Protein AF-A0A8H6E6W7-F1 (afdb_monomer)

Mean predicted aligned error: 6.28 Å

pLDDT: mean 87.34, std 10.31, range [48.78, 98.0]

InterPro domains:
  IPR029044 Nucleotide-diphospho-sugar transferases [G3DSA:3.90.550.10] (1-178)
  IPR029044 Nucleotide-diphospho-sugar transferases [SSF53448] (1-175)

Secondary structure (DSSP, 8-state):
--TTEEE-S--GGGGGSGGGS-EEPPPPPTTSS-HHHHHS---SEE-EEEEE-HHHHHHS--BTTB-TT-TT--EEEEEEEE---HHHHHHHHHHHHSTTSS-TTSHHHHHHHHHT-TTSSS--EEPPTTSSB--SS--TTGGGG-SEEE--TTSPPS-HHHHHHHHHHHHHHHHHHHHHHHHT-

Organism: Petromyces alliaceus (NCBI:txid209559)

Solvent-accessible surface area (backbone atoms only — not comparable to full-atom values): 10896 Å² total; per-residue (Å²): 101,42,93,42,52,46,80,71,45,88,64,73,64,54,83,72,37,76,55,59,54,76,40,70,44,52,76,81,54,92,95,64,76,68,66,73,70,67,72,52,72,69,48,68,63,45,34,46,21,25,34,72,33,63,65,54,26,67,76,44,60,52,49,93,100,44,61,80,35,26,75,100,58,33,54,33,65,53,45,58,51,70,55,92,47,69,50,51,51,54,43,53,52,52,52,71,75,37,82,88,68,59,66,66,90,47,53,69,32,32,48,50,42,61,64,23,26,81,90,48,48,50,44,55,34,70,45,68,91,34,59,65,40,71,67,89,78,56,49,70,72,52,53,76,64,28,29,22,32,54,45,65,79,92,50,93,56,88,42,64,64,47,41,51,51,53,54,50,54,51,50,53,51,52,50,50,53,53,52,54,60,63,72,74,112

Radius of gyration: 19.48 Å; Cα contacts (8 Å, |Δi|>4): 240; chains: 1; bounding box: 47×40×51 Å

Nearest PDB structures (foldseek):
  6ts2-assembly1_A  TM=5.572E-01  e=5.983E-02  Thermochaetoides thermophila DSM 1495
  6ts2-assembly3_C  TM=5.398E-01  e=1.136E-01  Thermochaetoides thermophila DSM 1495
  6ts2-assembly4_D  TM=5.521E-01  e=1.780E-01  Thermochaetoides thermophila DSM 1495
  5mzo-assembly1_A  TM=5.493E-01  e=1.136E-01  Thermochaetoides thermophila DSM 1495
  6trt-assembly1_A  TM=5.160E-01  e=2.974E-01  Thermochaetoides thermophila DSM 1495

Sequence (185 aa):
MDADTIVLQPLDDIFTDNTTALQQSIPPREGLGNSVDNDFPLPEAYLLSGIHDRWVEQALPPVPENDFYAADNYINAGFFVLSPSETLFNYYVHLLDTADRFDATYPEQNLLNCAHRVDGRIPWRELGPGWNQKPLFATMDDLKNFKSLHQKWWLPISDKGVESYFRNVIQEMETFFHDRDNLAI

Structure (mmCIF, N/CA/C/O backbone):
data_AF-A0A8H6E6W7-F1
#
_entry.id   AF-A0A8H6E6W7-F1
#
loop_
_atom_site.group_PDB
_atom_site.id
_atom_site.type_symbol
_atom_site.label_atom_id
_atom_site.label_alt_id
_atom_site.label_comp_id
_atom_site.label_asym_id
_atom_site.label_entity_id
_atom_site.label_seq_id
_atom_site.pdbx_PDB_ins_code
_atom_site.Cartn_x
_atom_site.Cartn_y
_atom_site.Cartn_z
_atom_site.occupancy
_atom_site.B_iso_or_equiv
_atom_site.auth_seq_id
_atom_site.auth_comp_id
_atom_site.auth_asym_id
_atom_site.auth_atom_id
_atom_site.pdbx_PDB_model_num
ATOM 1 N N . MET A 1 1 ? -3.247 -4.817 4.220 1.00 93.94 1 MET A N 1
ATOM 2 C CA . MET A 1 1 ? -3.647 -4.108 5.451 1.00 93.94 1 MET A CA 1
ATOM 3 C C . MET A 1 1 ? -2.963 -4.803 6.600 1.00 93.94 1 MET A C 1
ATOM 5 O O . MET A 1 1 ? -3.221 -5.989 6.790 1.00 93.94 1 MET A O 1
ATOM 9 N N . ASP A 1 2 ? -2.112 -4.091 7.323 1.00 94.44 2 ASP A N 1
ATOM 10 C CA . ASP A 1 2 ? -1.407 -4.642 8.476 1.00 94.44 2 ASP A CA 1
ATOM 11 C C . ASP A 1 2 ? -2.348 -4.856 9.662 1.00 94.44 2 ASP A C 1
ATOM 13 O O . ASP A 1 2 ? -3.376 -4.188 9.807 1.00 94.44 2 ASP A O 1
ATOM 17 N N . ALA A 1 3 ? -1.980 -5.797 10.533 1.00 91.62 3 ALA A N 1
ATOM 18 C CA . ALA A 1 3 ? -2.769 -6.179 11.704 1.00 91.62 3 ALA A CA 1
ATOM 19 C C . ALA A 1 3 ? -2.878 -5.069 12.771 1.00 91.62 3 ALA A C 1
ATOM 21 O O . ALA A 1 3 ? -3.724 -5.146 13.660 1.00 91.62 3 ALA A O 1
ATOM 22 N N . ASP A 1 4 ? -2.041 -4.035 12.694 1.00 89.81 4 ASP A N 1
ATOM 23 C CA . ASP A 1 4 ? -2.135 -2.808 13.489 1.00 89.81 4 ASP A CA 1
ATOM 24 C C . ASP A 1 4 ? -2.899 -1.685 12.764 1.00 89.81 4 ASP A C 1
ATOM 26 O O . ASP A 1 4 ? -2.777 -0.507 13.108 1.00 89.81 4 ASP A O 1
ATOM 30 N N . THR A 1 5 ? -3.739 -2.042 11.788 1.00 91.19 5 THR A N 1
ATOM 31 C CA . THR A 1 5 ? -4.714 -1.121 11.205 1.00 91.19 5 THR A CA 1
ATOM 32 C C . THR A 1 5 ? -6.015 -1.106 12.006 1.00 91.19 5 THR A C 1
ATOM 34 O O . THR A 1 5 ? -6.635 -2.142 12.237 1.00 91.19 5 THR A O 1
ATOM 37 N N . ILE A 1 6 ? -6.480 0.087 12.370 1.00 89.00 6 ILE A N 1
ATOM 38 C CA . ILE A 1 6 ? -7.785 0.319 12.998 1.00 89.00 6 ILE A CA 1
ATOM 39 C C . ILE A 1 6 ? -8.745 0.849 11.935 1.00 89.00 6 ILE A C 1
ATOM 41 O O . ILE A 1 6 ? -8.471 1.872 11.307 1.00 89.00 6 ILE A O 1
ATOM 45 N N . VAL A 1 7 ? -9.881 0.180 11.741 1.00 91.94 7 VAL A N 1
ATOM 46 C CA . VAL A 1 7 ? -10.932 0.622 10.812 1.00 91.94 7 VAL A CA 1
ATOM 47 C C . VAL A 1 7 ? -11.891 1.561 11.540 1.00 91.94 7 VAL A C 1
ATOM 49 O O . VAL A 1 7 ? -12.445 1.201 12.574 1.00 91.94 7 VAL A O 1
ATOM 52 N N . LEU A 1 8 ? -12.082 2.766 10.999 1.00 91.00 8 LEU A N 1
ATOM 53 C CA . LEU A 1 8 ? -12.962 3.800 11.558 1.00 91.00 8 LEU A CA 1
ATOM 54 C C . LEU A 1 8 ? -14.281 3.915 10.786 1.00 91.00 8 LEU A C 1
ATOM 56 O O . LEU A 1 8 ? -15.306 4.286 11.353 1.00 91.00 8 LEU A O 1
ATOM 60 N N . GLN A 1 9 ? -14.249 3.629 9.483 1.00 92.81 9 GLN A N 1
ATOM 61 C CA . GLN A 1 9 ? -15.387 3.737 8.570 1.00 92.81 9 GLN A CA 1
ATOM 62 C C . GLN A 1 9 ? -15.338 2.609 7.527 1.00 92.81 9 GLN A C 1
ATOM 64 O O . GLN A 1 9 ? -14.267 2.039 7.305 1.00 92.81 9 GLN A O 1
ATOM 69 N N . PRO A 1 10 ? -16.455 2.299 6.841 1.00 95.25 10 PRO A N 1
ATOM 70 C CA . PRO A 1 10 ? -16.463 1.322 5.755 1.00 95.25 10 PRO A CA 1
ATOM 71 C C . PRO A 1 10 ? -15.416 1.622 4.672 1.00 95.25 10 PRO A C 1
ATOM 73 O O . PRO A 1 10 ? -15.255 2.767 4.225 1.00 95.25 10 PRO A O 1
ATOM 76 N N . LEU A 1 11 ? -14.721 0.568 4.241 1.00 96.56 11 LEU A N 1
ATOM 77 C CA . LEU A 1 11 ? -13.641 0.632 3.253 1.00 96.56 11 LEU A CA 1
ATOM 78 C C . LEU A 1 11 ? -14.075 0.207 1.847 1.00 96.56 11 LEU A C 1
ATOM 80 O O . LEU A 1 11 ? -13.290 0.371 0.923 1.00 96.56 11 LEU A O 1
ATOM 84 N N . ASP A 1 12 ? -15.299 -0.294 1.666 1.00 96.81 12 ASP A N 1
ATOM 85 C CA . ASP A 1 12 ? -15.750 -0.924 0.413 1.00 96.81 12 ASP A CA 1
ATOM 86 C C . ASP A 1 12 ? -15.618 -0.015 -0.818 1.00 96.81 12 ASP A C 1
ATOM 88 O O . ASP A 1 12 ? -15.291 -0.484 -1.909 1.00 96.81 12 ASP A O 1
ATOM 92 N N . ASP A 1 13 ? -15.787 1.299 -0.635 1.00 96.19 13 ASP A N 1
ATOM 93 C CA . ASP A 1 13 ? -15.656 2.284 -1.713 1.00 96.19 13 ASP A CA 1
ATOM 94 C C . ASP A 1 13 ? -14.260 2.268 -2.367 1.00 96.19 13 ASP A C 1
ATOM 96 O O . ASP A 1 13 ? -14.113 2.734 -3.499 1.00 96.19 13 ASP A O 1
ATOM 100 N N . ILE A 1 14 ? -13.238 1.708 -1.698 1.00 96.94 14 ILE A N 1
ATOM 101 C CA . ILE A 1 14 ? -11.858 1.656 -2.199 1.00 96.94 14 ILE A CA 1
ATOM 102 C C . ILE A 1 14 ? -11.763 0.893 -3.518 1.00 96.94 14 ILE A C 1
ATOM 104 O O . ILE A 1 14 ? -10.949 1.232 -4.371 1.00 96.94 14 ILE A O 1
ATOM 108 N N . PHE A 1 15 ? -12.629 -0.100 -3.724 1.00 95.88 15 PHE A N 1
ATOM 109 C CA . PHE A 1 15 ? -12.661 -0.907 -4.945 1.00 95.88 15 PHE A CA 1
ATOM 110 C C . PHE A 1 15 ? -13.325 -0.186 -6.126 1.00 95.88 15 PHE A C 1
ATOM 112 O O . PHE A 1 15 ? -13.294 -0.684 -7.249 1.00 95.88 15 PHE A O 1
ATOM 119 N N . THR A 1 16 ? -13.926 0.979 -5.877 1.00 95.50 16 THR A N 1
ATOM 120 C CA . THR A 1 16 ? -14.512 1.860 -6.898 1.00 95.50 16 THR A CA 1
ATOM 121 C C . THR A 1 16 ? -13.782 3.197 -7.027 1.00 95.50 16 THR A C 1
ATOM 123 O O . THR A 1 16 ? -14.143 4.012 -7.875 1.00 95.50 16 THR A O 1
ATOM 126 N N . ASP A 1 17 ? -12.758 3.434 -6.204 1.00 95.38 17 ASP A N 1
ATOM 127 C CA . ASP A 1 17 ? -11.907 4.616 -6.290 1.00 95.38 17 ASP A CA 1
ATOM 128 C C . ASP A 1 17 ? -11.115 4.593 -7.610 1.00 95.38 17 ASP A C 1
ATOM 130 O O . ASP A 1 17 ? -10.526 3.586 -7.997 1.00 95.38 17 ASP A O 1
ATOM 134 N N . ASN A 1 18 ? -11.060 5.718 -8.324 1.00 94.44 18 ASN A N 1
ATOM 135 C CA . ASN A 1 18 ? -10.317 5.797 -9.587 1.00 94.44 18 ASN A CA 1
ATOM 136 C C . ASN A 1 18 ? -8.820 5.479 -9.409 1.00 94.44 18 ASN A C 1
ATOM 138 O O . ASN A 1 18 ? -8.167 4.986 -10.333 1.00 94.44 18 ASN A O 1
ATOM 142 N N . THR A 1 19 ? -8.266 5.732 -8.222 1.00 95.00 19 THR A N 1
ATOM 143 C CA . THR A 1 19 ? -6.883 5.395 -7.879 1.00 95.00 19 THR A CA 1
ATOM 144 C C . THR A 1 19 ? -6.650 3.887 -7.778 1.00 95.00 19 THR A C 1
ATOM 146 O O . THR A 1 19 ? -5.499 3.472 -7.849 1.00 95.00 19 THR A O 1
ATOM 149 N N . THR A 1 20 ? -7.686 3.043 -7.740 1.00 96.81 20 THR A N 1
ATOM 150 C CA . THR A 1 20 ? -7.565 1.572 -7.734 1.00 96.81 20 THR A CA 1
ATOM 151 C C . THR A 1 20 ? -7.920 0.907 -9.066 1.00 96.81 20 THR A C 1
ATOM 153 O O . THR A 1 20 ? -7.994 -0.317 -9.161 1.00 96.81 20 THR A O 1
ATOM 156 N N . ALA A 1 21 ? -8.077 1.682 -10.142 1.00 96.50 21 ALA A N 1
ATOM 157 C CA . ALA A 1 21 ? -8.236 1.122 -11.480 1.00 96.50 21 ALA A CA 1
ATOM 158 C C . ALA A 1 21 ? -6.951 0.422 -11.967 1.00 96.50 21 ALA A C 1
ATOM 160 O O . ALA A 1 21 ? -5.851 0.961 -11.801 1.00 96.50 21 ALA A O 1
ATOM 161 N N . LEU A 1 22 ? -7.112 -0.727 -12.641 1.00 97.19 22 LEU A N 1
ATOM 162 C CA . LEU A 1 22 ? -6.023 -1.467 -13.291 1.00 97.19 22 LEU A CA 1
ATOM 163 C C . LEU A 1 22 ? -5.181 -0.562 -14.207 1.00 97.19 22 LEU A C 1
ATOM 165 O O . LEU A 1 22 ? -5.694 0.306 -14.917 1.00 97.19 22 LEU A O 1
ATOM 169 N N . GLN A 1 23 ? -3.879 -0.810 -14.208 1.00 95.94 23 GLN A N 1
ATOM 170 C CA . GLN A 1 23 ? -2.854 -0.120 -14.982 1.00 95.94 23 GLN A CA 1
ATOM 171 C C . GLN A 1 23 ? -2.257 -1.080 -16.005 1.00 95.94 23 GLN A C 1
ATOM 173 O O . GLN A 1 23 ? -2.208 -2.283 -15.766 1.00 95.94 23 GLN A O 1
ATOM 178 N N . GLN A 1 24 ? -1.798 -0.551 -17.136 1.00 96.88 24 GLN A N 1
ATOM 179 C CA . GLN A 1 24 ? -1.051 -1.328 -18.125 1.00 96.88 24 GLN A CA 1
ATOM 180 C C . GLN A 1 24 ? 0.441 -1.216 -17.831 1.00 96.88 24 GLN A C 1
ATOM 182 O O . GLN A 1 24 ? 0.939 -0.117 -17.576 1.00 96.88 24 GLN A O 1
ATOM 187 N N . SER A 1 25 ? 1.152 -2.336 -17.890 1.00 94.19 25 SER A N 1
ATOM 188 C CA . SER A 1 25 ? 2.605 -2.348 -17.745 1.00 94.19 25 SER A CA 1
ATOM 189 C C . SER A 1 25 ? 3.273 -1.622 -18.907 1.00 94.19 25 SER A C 1
ATOM 191 O O . SER A 1 25 ? 2.890 -1.764 -20.070 1.00 94.19 25 SER A O 1
ATOM 193 N N . ILE A 1 26 ? 4.318 -0.861 -18.604 1.00 91.62 26 ILE A N 1
ATOM 194 C CA . ILE A 1 26 ? 5.088 -0.125 -19.602 1.00 91.62 26 ILE A CA 1
ATOM 195 C C . ILE A 1 26 ? 5.999 -1.122 -20.347 1.00 91.62 26 ILE A C 1
ATOM 197 O O . ILE A 1 26 ? 6.707 -1.916 -19.709 1.00 91.62 26 ILE A O 1
ATOM 201 N N . PRO A 1 27 ? 6.009 -1.115 -21.695 1.00 85.62 27 PRO A N 1
ATOM 202 C CA . PRO A 1 27 ? 6.921 -1.947 -22.472 1.00 85.62 27 PRO A CA 1
ATOM 203 C C . PRO A 1 27 ? 8.395 -1.650 -22.147 1.00 85.62 27 PRO A C 1
ATOM 205 O O . PRO A 1 27 ? 8.720 -0.506 -21.811 1.00 85.62 27 PRO A O 1
ATOM 208 N N . PRO A 1 28 ? 9.300 -2.638 -22.276 1.00 79.31 28 PRO A N 1
ATOM 209 C CA . PRO A 1 28 ? 10.732 -2.401 -22.120 1.00 79.31 28 PRO A CA 1
ATOM 210 C C . PRO A 1 28 ? 11.200 -1.297 -23.076 1.00 79.31 28 PRO A C 1
ATOM 212 O O . PRO A 1 28 ? 10.795 -1.264 -24.241 1.00 79.31 28 PRO A O 1
ATOM 215 N N . ARG A 1 29 ? 12.059 -0.393 -22.598 1.00 70.19 29 ARG A N 1
ATOM 216 C CA . ARG A 1 29 ? 12.718 0.612 -23.442 1.00 70.19 29 ARG A CA 1
ATOM 217 C C . ARG A 1 29 ? 14.154 0.177 -23.694 1.00 70.19 29 ARG A C 1
ATOM 219 O O . ARG A 1 29 ? 14.910 -0.028 -22.748 1.00 70.19 29 ARG A O 1
ATOM 226 N N . GLU A 1 30 ? 14.542 0.063 -24.961 1.00 63.69 30 GLU A N 1
ATOM 227 C CA . GLU A 1 30 ? 15.938 -0.201 -25.316 1.00 63.69 30 GLU A CA 1
ATOM 228 C C . GLU A 1 30 ? 16.841 0.923 -24.773 1.00 63.69 30 GLU A C 1
ATOM 230 O O . GLU A 1 30 ? 16.599 2.104 -25.023 1.00 63.69 30 GLU A O 1
ATOM 235 N N . GLY A 1 31 ? 17.873 0.561 -24.005 1.00 58.12 31 GLY A N 1
ATOM 236 C CA . GLY A 1 31 ? 18.898 1.496 -23.523 1.00 58.12 31 GLY A CA 1
ATOM 237 C C . GLY A 1 31 ? 18.593 2.260 -22.224 1.00 58.12 31 GLY A C 1
ATOM 238 O O . GLY A 1 31 ? 19.435 3.053 -21.811 1.00 58.12 31 GLY A O 1
ATOM 239 N N . LEU A 1 32 ? 17.453 2.024 -21.557 1.00 52.56 32 LEU A N 1
ATOM 240 C CA . LEU A 1 32 ? 17.168 2.548 -20.211 1.00 52.56 32 LEU A CA 1
ATOM 241 C C . L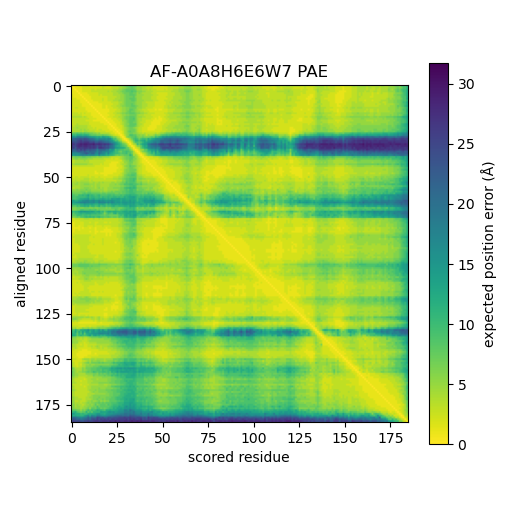EU A 1 32 ? 16.889 1.398 -19.226 1.00 52.56 32 LEU A C 1
ATOM 243 O O . LEU A 1 32 ? 15.860 0.733 -19.318 1.00 52.56 32 LEU A O 1
ATOM 247 N N . GLY A 1 33 ? 17.794 1.199 -18.263 1.00 52.34 33 GLY A N 1
ATOM 248 C CA . GLY A 1 33 ? 17.612 0.293 -17.121 1.00 52.34 33 GLY A CA 1
ATOM 249 C C . GLY A 1 33 ? 18.549 -0.919 -17.107 1.00 52.34 33 GLY A C 1
ATOM 250 O O . GLY A 1 33 ? 19.050 -1.358 -18.143 1.00 52.34 33 GLY A O 1
ATOM 251 N N . ASN A 1 34 ? 18.791 -1.455 -15.907 1.00 53.16 34 ASN A N 1
ATOM 252 C CA . ASN A 1 34 ? 19.544 -2.692 -15.701 1.00 53.16 34 ASN A CA 1
ATOM 253 C C . ASN A 1 34 ? 18.871 -3.827 -16.488 1.00 53.16 34 ASN A C 1
ATOM 255 O O . ASN A 1 34 ? 17.705 -4.137 -16.257 1.00 53.16 34 ASN A O 1
ATOM 259 N N . SER A 1 35 ? 19.604 -4.449 -17.416 1.00 54.22 35 SER A N 1
ATOM 260 C CA . SER A 1 35 ? 19.075 -5.447 -18.365 1.00 54.22 35 SER A CA 1
ATOM 261 C C . SER A 1 35 ? 18.317 -6.600 -17.698 1.00 54.22 35 SER A C 1
ATOM 263 O O . SER A 1 35 ? 17.380 -7.133 -18.273 1.00 54.22 35 SER A O 1
ATOM 265 N N . VAL A 1 36 ? 18.681 -6.937 -16.460 1.00 56.12 36 VAL A N 1
ATOM 266 C CA . VAL A 1 36 ? 18.132 -8.076 -15.716 1.00 56.12 36 VAL A CA 1
ATOM 267 C C . VAL A 1 36 ? 16.635 -7.928 -15.408 1.00 56.12 36 VAL A C 1
ATOM 269 O O . VAL A 1 36 ? 15.907 -8.907 -15.511 1.00 56.12 36 VAL A O 1
ATOM 272 N N . ASP A 1 37 ? 16.152 -6.721 -15.095 1.00 63.78 37 ASP A N 1
ATOM 273 C CA . ASP A 1 37 ? 14.731 -6.502 -14.768 1.00 63.78 37 ASP A CA 1
ATOM 274 C C . ASP A 1 37 ? 13.861 -6.358 -16.028 1.00 63.78 37 ASP A C 1
ATOM 276 O O . ASP A 1 37 ? 12.656 -6.607 -16.010 1.00 63.78 37 ASP A O 1
ATOM 280 N N . ASN A 1 38 ? 14.476 -5.983 -17.155 1.00 66.75 38 ASN A N 1
ATOM 281 C CA . ASN A 1 38 ? 13.792 -5.911 -18.445 1.00 66.75 38 ASN A CA 1
ATOM 282 C C . ASN A 1 38 ? 13.484 -7.301 -19.021 1.00 66.75 38 ASN A C 1
ATOM 284 O O . ASN A 1 38 ? 12.492 -7.442 -19.741 1.00 66.75 38 ASN A O 1
ATOM 288 N N . ASP A 1 39 ? 14.289 -8.306 -18.671 1.00 75.19 39 ASP A N 1
ATOM 289 C CA . ASP A 1 39 ? 14.176 -9.668 -19.195 1.00 75.19 39 ASP A CA 1
ATOM 290 C C . ASP A 1 39 ? 13.180 -10.543 -18.408 1.00 75.19 39 ASP A C 1
ATOM 292 O O . ASP A 1 39 ? 12.743 -11.580 -18.917 1.00 75.19 39 ASP A O 1
ATOM 296 N N . PHE A 1 40 ? 12.774 -10.142 -17.193 1.00 87.50 40 PHE A N 1
ATOM 297 C CA . PHE A 1 40 ? 11.792 -10.901 -16.415 1.00 87.50 40 PHE A CA 1
ATOM 298 C C . PHE A 1 40 ? 10.345 -10.593 -16.864 1.00 87.50 40 PHE A C 1
ATOM 300 O O . PHE A 1 40 ? 9.984 -9.424 -17.052 1.00 87.50 40 PHE A O 1
ATOM 307 N N . PRO A 1 41 ? 9.476 -11.610 -17.035 1.00 91.12 41 PRO A N 1
ATOM 308 C CA . PRO A 1 41 ? 8.082 -11.395 -17.415 1.00 91.12 41 PRO A CA 1
ATOM 309 C C . PRO A 1 41 ? 7.303 -10.559 -16.391 1.00 91.12 41 PRO A C 1
ATOM 311 O O . PRO A 1 41 ? 7.258 -10.888 -15.209 1.00 91.12 41 PRO A O 1
ATOM 314 N N . LEU A 1 42 ? 6.611 -9.525 -16.873 1.00 93.50 42 LEU A N 1
ATOM 315 C CA . LEU A 1 42 ? 5.652 -8.728 -16.101 1.00 93.50 42 LEU A CA 1
ATOM 316 C C . LEU A 1 42 ? 4.233 -8.969 -16.637 1.00 93.50 42 LEU A C 1
ATOM 318 O O . LEU A 1 42 ? 4.084 -9.266 -17.827 1.00 93.50 42 LEU A O 1
ATOM 322 N N . PRO A 1 43 ? 3.184 -8.850 -15.803 1.00 95.38 43 PRO A N 1
ATOM 323 C CA . PRO A 1 43 ? 1.807 -8.960 -16.283 1.00 95.38 43 PRO A CA 1
ATOM 324 C C . PRO A 1 43 ? 1.477 -7.830 -17.270 1.00 95.38 43 PRO A C 1
ATOM 326 O O . PRO A 1 43 ? 2.051 -6.752 -17.182 1.00 95.38 43 PRO A O 1
ATOM 329 N N . GLU A 1 44 ? 0.535 -8.035 -18.192 1.00 95.38 44 GLU A N 1
ATOM 330 C CA . GLU A 1 44 ? 0.077 -6.967 -19.103 1.00 95.38 44 GLU A CA 1
ATOM 331 C C . GLU A 1 44 ? -0.664 -5.860 -18.340 1.00 95.38 44 GLU A C 1
ATOM 333 O O . GLU A 1 44 ? -0.403 -4.675 -18.541 1.00 95.38 44 GLU A O 1
ATOM 338 N N . ALA A 1 45 ? -1.526 -6.263 -17.402 1.00 97.06 45 ALA A N 1
ATOM 339 C CA . ALA A 1 45 ? -2.259 -5.375 -16.517 1.00 97.06 45 ALA A CA 1
ATOM 340 C C . ALA A 1 45 ? -1.981 -5.708 -15.047 1.00 97.06 45 ALA A C 1
ATOM 342 O O . ALA A 1 45 ? -1.885 -6.878 -14.673 1.00 97.06 45 ALA A O 1
ATOM 343 N N . TYR A 1 46 ? -1.884 -4.683 -14.208 1.00 97.69 46 TYR A N 1
ATOM 344 C CA . TYR A 1 46 ? -1.627 -4.816 -12.777 1.00 97.69 46 TYR A CA 1
ATOM 345 C C . TYR A 1 46 ? -2.336 -3.712 -11.992 1.00 97.69 46 TYR A C 1
ATOM 347 O O . TYR A 1 46 ? -2.765 -2.700 -12.541 1.00 97.69 46 TYR A O 1
ATOM 355 N N . LEU A 1 47 ? -2.434 -3.888 -10.684 1.00 97.62 47 LEU A N 1
ATOM 356 C CA . LEU A 1 47 ? -2.829 -2.852 -9.747 1.00 97.62 47 LEU A CA 1
ATOM 357 C C . LEU A 1 47 ? -1.887 -2.928 -8.555 1.00 97.62 47 LEU A C 1
ATOM 359 O O . LEU A 1 47 ? -1.742 -3.992 -7.954 1.00 97.62 47 LEU A O 1
ATOM 363 N N . LEU A 1 48 ? -1.285 -1.790 -8.230 1.00 97.69 48 LEU A N 1
ATOM 364 C CA . LEU A 1 48 ? -0.741 -1.517 -6.914 1.00 97.69 48 LEU A CA 1
ATOM 365 C C . LEU A 1 48 ? -1.017 -0.051 -6.592 1.00 97.69 48 LEU A C 1
ATOM 367 O O . LEU A 1 48 ? -0.467 0.837 -7.249 1.00 97.69 48 LEU A O 1
ATOM 371 N N . SER A 1 49 ? -1.846 0.181 -5.581 1.00 97.06 49 SER A N 1
ATOM 372 C CA . SER A 1 49 ? -2.126 1.521 -5.075 1.00 97.06 49 SER A CA 1
ATOM 373 C C . SER A 1 49 ? -1.974 1.558 -3.567 1.00 97.06 49 SER A C 1
ATOM 375 O O . SER A 1 49 ? -2.491 0.676 -2.890 1.00 97.06 49 SER A O 1
ATOM 377 N N . GLY A 1 50 ? -1.299 2.566 -3.027 1.00 95.38 50 GLY A N 1
ATOM 378 C CA . GLY A 1 50 ? -1.086 2.688 -1.583 1.00 95.38 50 GLY A CA 1
ATOM 379 C C . GLY A 1 50 ? -0.907 4.127 -1.135 1.00 95.38 50 GLY A C 1
ATOM 380 O O . GLY A 1 50 ? -1.212 5.058 -1.873 1.00 95.38 50 GLY A O 1
ATOM 381 N N . ILE A 1 51 ? -0.434 4.307 0.092 1.00 93.12 51 ILE A N 1
ATOM 382 C CA . ILE A 1 51 ? -0.241 5.622 0.715 1.00 93.12 51 ILE A CA 1
ATOM 383 C C . ILE A 1 51 ? 1.253 5.927 0.797 1.00 93.12 51 ILE A C 1
ATOM 385 O O . ILE A 1 51 ? 2.041 5.016 1.035 1.00 93.12 51 ILE A O 1
ATOM 389 N N . HIS A 1 52 ? 1.658 7.190 0.653 1.00 90.81 52 HIS A N 1
ATOM 390 C CA . HIS A 1 52 ? 3.049 7.578 0.907 1.00 90.81 52 HIS A CA 1
ATOM 391 C C . HIS A 1 52 ? 3.447 7.349 2.364 1.00 90.81 52 HIS A C 1
ATOM 393 O O . HIS A 1 52 ? 2.770 7.816 3.287 1.00 90.81 52 HIS A O 1
ATOM 399 N N . ASP A 1 53 ? 4.624 6.768 2.582 1.00 89.25 53 ASP A N 1
ATOM 400 C CA . ASP A 1 53 ? 5.279 6.816 3.884 1.00 89.25 53 ASP A CA 1
ATOM 401 C C . ASP A 1 53 ? 6.087 8.111 4.032 1.00 89.25 53 ASP A C 1
ATOM 403 O O . ASP A 1 53 ? 7.318 8.141 4.010 1.00 89.25 53 ASP A O 1
ATOM 407 N N . ARG A 1 54 ? 5.356 9.213 4.225 1.00 85.44 54 ARG A N 1
ATOM 408 C CA . ARG A 1 54 ? 5.925 10.557 4.422 1.00 85.44 54 ARG A CA 1
ATOM 409 C C . ARG A 1 54 ? 6.898 10.632 5.597 1.00 85.44 54 ARG A C 1
ATOM 411 O O . ARG A 1 54 ? 7.761 11.504 5.625 1.00 85.44 54 ARG A O 1
ATOM 418 N N . TRP A 1 55 ? 6.742 9.753 6.587 1.00 84.69 55 TRP A N 1
ATOM 419 C CA . TRP A 1 55 ? 7.630 9.716 7.741 1.00 84.69 55 TRP A CA 1
ATOM 420 C C . TRP A 1 55 ? 8.991 9.133 7.362 1.00 84.69 55 TRP A C 1
ATOM 422 O O . TRP A 1 55 ? 10.011 9.715 7.728 1.00 84.69 55 TRP A O 1
ATOM 432 N N . VAL A 1 56 ? 9.019 8.033 6.599 1.00 85.00 56 VAL A N 1
ATOM 433 C CA . VAL A 1 56 ? 10.279 7.470 6.094 1.00 85.00 56 VAL A CA 1
ATOM 434 C C . VAL A 1 56 ? 10.947 8.420 5.102 1.00 85.00 56 VAL A C 1
ATOM 436 O O . VAL A 1 56 ? 12.136 8.677 5.262 1.00 85.00 56 VAL A O 1
ATOM 439 N N . GLU A 1 57 ? 10.200 9.015 4.164 1.00 83.81 57 GLU A N 1
ATOM 440 C CA . GLU A 1 57 ? 10.738 10.007 3.209 1.00 83.81 57 GLU A CA 1
ATOM 441 C C . GLU A 1 57 ? 11.444 11.179 3.929 1.00 83.81 57 GLU A C 1
ATOM 443 O O . GLU A 1 57 ? 12.490 11.657 3.493 1.00 83.81 57 GLU A O 1
ATOM 448 N N . GLN A 1 58 ? 10.899 11.636 5.064 1.00 84.19 58 GLN A N 1
ATOM 449 C CA . GLN A 1 58 ? 11.504 12.697 5.881 1.00 84.19 58 GLN A CA 1
ATOM 450 C C . GLN A 1 58 ? 12.688 12.214 6.727 1.00 84.19 58 GLN A C 1
ATOM 452 O O . GLN A 1 58 ? 13.643 12.965 6.930 1.00 84.19 58 GLN A O 1
ATOM 457 N N . ALA A 1 59 ? 12.614 10.996 7.270 1.00 85.62 59 ALA A N 1
ATOM 458 C CA . ALA A 1 59 ? 13.645 10.436 8.140 1.00 85.62 59 ALA A CA 1
ATOM 459 C C . ALA A 1 59 ? 14.886 9.970 7.363 1.00 85.62 59 ALA A C 1
ATOM 461 O O . ALA A 1 59 ? 15.994 10.017 7.898 1.00 85.62 59 ALA A O 1
ATOM 462 N N . LEU A 1 60 ? 14.695 9.531 6.118 1.00 84.19 60 LEU A N 1
ATOM 463 C CA . LEU A 1 60 ? 15.718 9.000 5.221 1.00 84.19 60 LEU A CA 1
ATOM 464 C C . LEU A 1 60 ? 15.693 9.771 3.890 1.00 84.19 60 LEU A C 1
ATOM 466 O O . LEU A 1 60 ? 15.354 9.193 2.862 1.00 84.19 60 LEU A O 1
ATOM 470 N N . PRO A 1 61 ? 16.027 11.074 3.873 1.00 80.12 61 PRO A N 1
ATOM 471 C CA . PRO A 1 61 ? 16.011 11.838 2.634 1.00 80.12 61 PRO A CA 1
ATOM 472 C C . PRO A 1 61 ? 16.995 11.241 1.612 1.00 80.12 61 PRO A C 1
ATOM 474 O O . PRO A 1 61 ? 18.061 10.750 2.005 1.00 80.12 61 PRO A O 1
ATOM 477 N N . PRO A 1 62 ? 16.679 11.305 0.304 1.00 80.12 62 PRO A N 1
ATOM 478 C CA . PRO A 1 62 ? 17.546 10.766 -0.735 1.00 80.12 62 PRO A CA 1
ATOM 479 C C . PRO A 1 62 ? 18.919 11.448 -0.696 1.00 80.12 62 PRO A C 1
ATOM 481 O O . PRO A 1 62 ? 19.031 12.661 -0.490 1.00 80.12 62 PRO A O 1
ATOM 484 N N . VAL A 1 63 ? 19.973 10.665 -0.916 1.00 80.94 63 VAL A N 1
ATOM 485 C CA . VAL A 1 63 ? 21.357 11.151 -1.003 1.00 80.94 63 VAL A CA 1
ATOM 486 C C . VAL A 1 63 ? 21.832 11.071 -2.455 1.00 80.94 63 VAL A C 1
ATOM 488 O O . VAL A 1 63 ? 21.282 10.287 -3.232 1.00 80.94 63 VAL A O 1
ATOM 491 N N . PRO A 1 64 ? 22.839 11.863 -2.870 1.00 77.00 64 PRO A N 1
ATOM 492 C CA . PRO A 1 64 ? 23.437 11.695 -4.191 1.00 77.00 64 PRO A CA 1
ATOM 493 C C . PRO A 1 64 ? 23.799 10.221 -4.426 1.00 77.00 64 PRO A C 1
ATOM 495 O O . 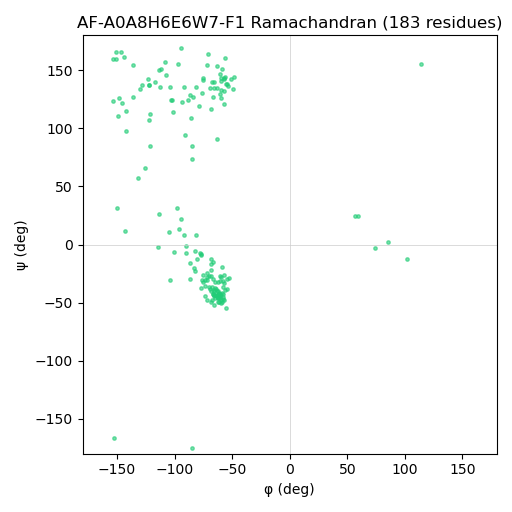PRO A 1 64 ? 24.357 9.591 -3.534 1.00 77.00 64 PRO A O 1
ATOM 498 N N . GLU A 1 65 ? 23.458 9.690 -5.605 1.00 72.50 65 GLU A N 1
ATOM 499 C CA . GLU A 1 65 ? 23.672 8.285 -6.014 1.00 72.50 65 GLU A CA 1
ATOM 500 C C . GLU A 1 65 ? 22.732 7.241 -5.374 1.00 72.50 65 GLU A C 1
ATOM 502 O O . GLU A 1 65 ? 22.777 6.078 -5.772 1.00 72.50 65 GLU A O 1
ATOM 507 N N . ASN A 1 66 ? 21.834 7.628 -4.458 1.00 72.38 66 ASN A N 1
ATOM 508 C CA . ASN A 1 66 ? 20.796 6.742 -3.924 1.00 72.38 66 ASN A CA 1
ATOM 509 C C . ASN A 1 66 ? 19.470 7.490 -3.693 1.00 72.38 66 ASN A C 1
ATOM 511 O O . ASN A 1 66 ? 19.258 8.134 -2.661 1.00 72.38 66 ASN A O 1
ATOM 515 N N . ASP A 1 67 ? 18.566 7.365 -4.665 1.00 77.38 67 ASP A N 1
ATOM 516 C CA . ASP A 1 67 ? 17.237 7.982 -4.670 1.00 77.38 67 ASP A CA 1
ATOM 517 C C . ASP A 1 67 ? 16.117 7.054 -4.172 1.00 77.38 67 ASP A C 1
ATOM 519 O O . ASP A 1 67 ? 14.940 7.364 -4.341 1.00 77.38 67 ASP A O 1
ATOM 523 N N . PHE A 1 68 ? 16.457 5.921 -3.548 1.00 82.44 68 PHE A N 1
ATOM 524 C CA . PHE A 1 68 ? 15.483 4.891 -3.172 1.00 82.44 68 PHE A CA 1
ATOM 525 C C . PHE A 1 68 ? 14.364 5.407 -2.252 1.00 82.44 68 PHE A C 1
ATOM 527 O O . PHE A 1 68 ? 13.210 5.018 -2.399 1.00 82.44 68 PHE A O 1
ATOM 534 N N . TYR A 1 69 ? 14.699 6.323 -1.343 1.00 82.75 69 TYR A N 1
ATOM 535 C CA . TYR A 1 69 ? 13.764 6.967 -0.415 1.00 82.75 69 TYR A CA 1
ATOM 536 C C . TYR A 1 69 ? 13.314 8.354 -0.910 1.00 82.75 69 TYR A C 1
ATOM 538 O O . TYR A 1 69 ? 13.100 9.271 -0.117 1.00 82.75 69 TYR A O 1
ATOM 546 N N . ALA A 1 70 ? 13.239 8.547 -2.232 1.00 75.69 70 ALA A N 1
ATOM 547 C CA . ALA A 1 70 ? 12.837 9.819 -2.820 1.00 75.69 70 ALA A CA 1
ATOM 548 C C . ALA A 1 70 ? 11.474 10.292 -2.289 1.00 75.69 70 ALA A C 1
ATOM 550 O O . ALA A 1 70 ? 10.526 9.515 -2.160 1.00 75.69 70 ALA A O 1
ATOM 551 N N . ALA A 1 71 ? 11.393 11.595 -2.010 1.00 74.69 71 ALA A N 1
ATOM 552 C CA . ALA A 1 71 ? 10.150 12.247 -1.624 1.00 74.69 71 ALA A CA 1
ATOM 553 C C . ALA A 1 71 ? 9.081 12.047 -2.706 1.00 74.69 71 ALA A C 1
ATOM 555 O O . ALA A 1 71 ? 9.401 12.072 -3.896 1.00 74.69 71 ALA A O 1
ATOM 556 N N . ASP A 1 72 ? 7.829 11.869 -2.281 1.00 77.31 72 ASP A N 1
ATOM 557 C CA . ASP A 1 72 ? 6.700 11.598 -3.177 1.00 77.31 72 ASP A CA 1
ATOM 558 C C . ASP A 1 72 ? 6.877 10.319 -4.023 1.00 77.31 72 ASP A C 1
ATOM 560 O O . ASP A 1 72 ? 6.274 10.190 -5.088 1.00 77.31 72 ASP A O 1
ATOM 564 N N . ASN A 1 73 ? 7.682 9.350 -3.576 1.00 82.06 73 ASN A N 1
ATOM 565 C CA . ASN A 1 73 ? 7.952 8.129 -4.344 1.00 82.06 73 ASN A CA 1
ATOM 566 C C . ASN A 1 73 ? 8.079 6.868 -3.476 1.00 82.06 73 ASN A C 1
ATOM 568 O O . ASN A 1 73 ? 8.493 5.820 -3.967 1.00 82.06 73 ASN A O 1
ATOM 572 N N . TYR A 1 74 ? 7.716 6.940 -2.195 1.00 90.56 74 TYR A N 1
ATOM 573 C CA . TYR A 1 74 ? 7.928 5.825 -1.284 1.00 90.56 74 TYR A CA 1
ATOM 574 C C . TYR A 1 74 ? 6.616 5.348 -0.637 1.00 90.56 74 TYR A C 1
ATOM 576 O O . TYR A 1 74 ? 6.035 6.024 0.215 1.00 90.56 74 TYR A O 1
ATOM 584 N N . ILE A 1 75 ? 6.122 4.181 -1.070 1.00 93.06 75 ILE A N 1
ATOM 585 C CA . ILE A 1 75 ? 4.857 3.583 -0.605 1.00 93.06 75 ILE A CA 1
ATOM 586 C C . ILE A 1 75 ? 5.008 2.977 0.798 1.00 93.06 75 ILE A C 1
ATOM 588 O O . ILE A 1 75 ? 6.020 2.347 1.106 1.00 93.06 75 ILE A O 1
ATOM 592 N N . ASN A 1 76 ? 3.973 3.120 1.629 1.00 92.75 76 ASN A N 1
ATOM 593 C CA . ASN A 1 76 ? 3.800 2.397 2.885 1.00 92.75 76 ASN A CA 1
ATOM 594 C C . ASN A 1 76 ? 3.166 1.016 2.632 1.00 92.75 76 ASN A C 1
ATOM 596 O O . ASN A 1 76 ? 2.084 0.928 2.049 1.00 92.75 76 ASN A O 1
ATOM 600 N N . ALA A 1 77 ? 3.789 -0.057 3.122 1.00 94.31 77 ALA A N 1
ATOM 601 C CA . ALA A 1 77 ? 3.258 -1.418 2.965 1.00 94.31 77 ALA A CA 1
ATOM 602 C C . ALA A 1 77 ? 2.103 -1.754 3.925 1.00 94.31 77 ALA A C 1
ATOM 604 O O . ALA A 1 77 ? 1.453 -2.778 3.763 1.00 94.31 77 ALA A O 1
ATOM 605 N N . GLY A 1 78 ? 1.771 -0.891 4.887 1.00 93.94 78 GLY A N 1
ATOM 606 C CA . GLY A 1 78 ? 0.702 -1.190 5.840 1.00 93.94 78 GLY A CA 1
ATOM 607 C C . GLY A 1 78 ? -0.700 -1.125 5.242 1.00 93.94 78 GLY A C 1
ATOM 608 O O . GLY A 1 78 ? -1.625 -1.787 5.722 1.00 93.94 78 GLY A O 1
ATOM 609 N N . PHE A 1 79 ? -0.888 -0.364 4.163 1.00 96.00 79 PHE A N 1
ATOM 610 C CA . PHE A 1 79 ? -2.185 -0.223 3.513 1.00 96.00 79 PHE A CA 1
ATOM 611 C C . PHE A 1 79 ? -2.042 0.013 2.010 1.00 96.00 79 PHE A C 1
ATOM 613 O O . PHE A 1 79 ? -1.623 1.081 1.563 1.00 96.00 79 PHE A O 1
ATOM 620 N N . PHE A 1 80 ? -2.445 -0.985 1.227 1.00 96.81 80 PHE A N 1
ATOM 621 C CA . PHE A 1 80 ? -2.438 -0.931 -0.227 1.00 96.81 80 PHE A CA 1
ATOM 622 C C . PHE A 1 80 ? -3.498 -1.864 -0.826 1.00 96.81 80 PHE A C 1
ATOM 624 O O . PHE A 1 80 ? -3.972 -2.798 -0.174 1.00 96.81 80 PHE A 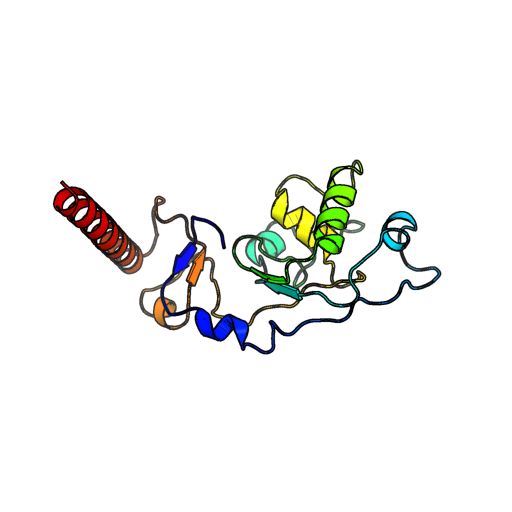O 1
ATOM 631 N N . VAL A 1 81 ? -3.860 -1.598 -2.079 1.00 97.75 81 VAL A N 1
ATOM 632 C CA . VAL A 1 81 ? -4.748 -2.408 -2.916 1.00 97.75 81 VAL A CA 1
ATOM 633 C C . VAL A 1 81 ? -3.929 -2.994 -4.052 1.00 97.75 81 VAL A C 1
ATOM 635 O O . VAL A 1 81 ? -3.141 -2.288 -4.681 1.00 97.75 81 VAL A O 1
ATOM 638 N N . LEU A 1 82 ? -4.135 -4.280 -4.327 1.00 97.31 82 LEU A N 1
ATOM 639 C CA . LEU A 1 82 ? -3.446 -4.991 -5.394 1.00 97.31 82 LEU A CA 1
ATOM 640 C C . LEU A 1 82 ? -4.405 -5.866 -6.199 1.00 97.31 82 LEU A C 1
ATOM 642 O O . LEU A 1 82 ? -5.414 -6.340 -5.677 1.00 97.31 82 LEU A O 1
ATOM 646 N N . SER A 1 83 ? -4.052 -6.135 -7.455 1.00 97.19 83 SER A N 1
ATOM 647 C CA . SER A 1 83 ? -4.660 -7.219 -8.235 1.00 97.19 83 SER A CA 1
ATOM 648 C C . SER A 1 83 ? -3.808 -8.488 -8.099 1.00 97.19 83 SER A C 1
ATOM 650 O O . SER A 1 83 ? -2.627 -8.442 -8.458 1.00 97.19 83 SER A O 1
ATOM 652 N N . PRO A 1 84 ? -4.356 -9.622 -7.630 1.00 96.75 84 PRO A N 1
ATOM 653 C CA . PRO A 1 84 ? -3.598 -10.867 -7.557 1.00 96.75 84 PRO A CA 1
ATOM 654 C C . PRO A 1 84 ? -3.097 -11.300 -8.940 1.00 96.75 84 PRO A C 1
ATOM 656 O O . PRO A 1 84 ? -3.856 -11.301 -9.908 1.00 96.75 84 PRO A O 1
ATOM 659 N N . SER A 1 85 ? -1.820 -11.669 -9.038 1.00 97.44 85 SER A N 1
ATOM 660 C CA . SER A 1 85 ? -1.194 -12.104 -10.289 1.00 97.44 85 SER A CA 1
ATOM 661 C C . SER A 1 85 ? -0.024 -13.038 -9.998 1.00 97.44 85 SER A C 1
ATOM 663 O O . SER A 1 85 ? 0.912 -12.664 -9.294 1.00 97.44 85 SER A O 1
ATOM 665 N N . GLU A 1 86 ? -0.064 -14.246 -10.560 1.00 98.00 86 GLU A N 1
ATOM 666 C CA . GLU A 1 86 ? 1.027 -15.221 -10.437 1.00 98.00 86 GLU A CA 1
ATOM 667 C C . GLU A 1 86 ? 2.313 -14.705 -11.097 1.00 98.00 86 GLU A C 1
ATOM 669 O O . GLU A 1 86 ? 3.399 -14.852 -10.543 1.00 98.00 86 GLU A O 1
ATOM 674 N N . THR A 1 87 ? 2.199 -14.024 -12.242 1.00 97.19 87 THR A N 1
ATOM 675 C CA . THR A 1 87 ? 3.345 -13.397 -12.915 1.00 97.19 87 THR A CA 1
ATOM 676 C C . THR A 1 87 ? 4.012 -12.353 -12.023 1.00 97.19 87 THR A C 1
ATOM 678 O O . THR A 1 87 ? 5.234 -12.341 -11.907 1.00 97.19 87 THR A O 1
ATOM 681 N N . LEU A 1 88 ? 3.218 -11.511 -11.353 1.00 96.06 88 LEU A N 1
ATOM 682 C CA . LEU A 1 88 ? 3.743 -10.489 -10.447 1.00 96.06 88 LEU A CA 1
ATOM 683 C C . LEU A 1 88 ? 4.348 -11.107 -9.177 1.00 96.06 88 LEU A C 1
ATOM 685 O O . LEU A 1 88 ? 5.407 -10.679 -8.734 1.00 96.06 88 LEU A O 1
ATOM 689 N N . PHE A 1 89 ? 3.728 -12.159 -8.637 1.00 97.31 89 PHE A N 1
ATOM 690 C CA . PHE A 1 89 ? 4.289 -12.917 -7.518 1.00 97.31 89 PHE A CA 1
ATOM 691 C C . PHE A 1 89 ? 5.658 -13.520 -7.867 1.00 97.31 89 PHE A C 1
ATOM 693 O O . PHE A 1 89 ? 6.616 -13.345 -7.119 1.00 97.31 89 PHE A O 1
ATOM 700 N N . ASN A 1 90 ? 5.780 -14.168 -9.028 1.00 97.12 90 ASN A N 1
ATOM 701 C CA . ASN A 1 90 ? 7.050 -14.735 -9.486 1.00 97.12 90 ASN A CA 1
ATOM 702 C C . ASN A 1 90 ? 8.121 -13.656 -9.703 1.00 97.12 90 ASN A C 1
ATOM 704 O O . ASN A 1 90 ? 9.298 -13.910 -9.454 1.00 97.12 90 ASN A O 1
ATOM 708 N N . TYR A 1 91 ? 7.723 -12.449 -10.117 1.00 95.38 91 TYR A N 1
ATOM 709 C CA . TYR A 1 91 ? 8.634 -11.308 -10.206 1.00 95.38 91 TYR A CA 1
ATOM 710 C C . TYR A 1 91 ? 9.156 -10.881 -8.828 1.00 95.38 91 TYR A C 1
ATOM 712 O O . TYR A 1 91 ? 10.359 -10.697 -8.662 1.00 95.38 91 TYR A O 1
ATOM 720 N N . TYR A 1 92 ? 8.300 -10.815 -7.807 1.00 95.62 92 TYR A N 1
ATOM 721 C CA . TYR A 1 92 ? 8.750 -10.538 -6.440 1.00 95.62 92 TYR A CA 1
ATOM 722 C C . TYR A 1 92 ? 9.710 -11.604 -5.903 1.00 95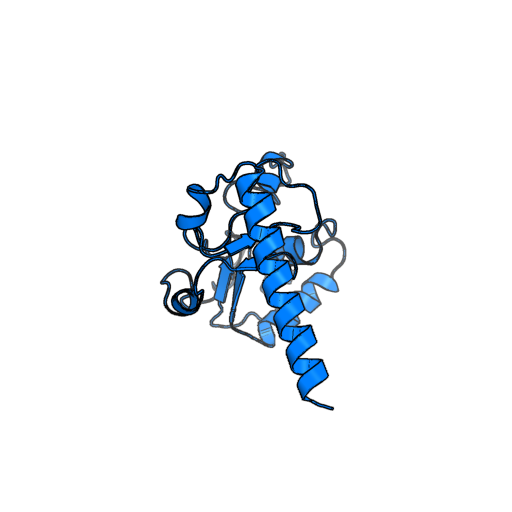.62 92 TYR A C 1
ATOM 724 O O . TYR A 1 92 ? 10.714 -11.262 -5.283 1.00 95.62 92 TYR A O 1
ATOM 732 N N . VAL A 1 93 ? 9.435 -12.887 -6.164 1.00 95.56 93 VAL A N 1
ATOM 733 C CA . VAL A 1 93 ? 10.345 -13.986 -5.795 1.00 95.56 93 VAL A CA 1
ATOM 734 C C . VAL A 1 93 ? 11.695 -13.821 -6.492 1.00 95.56 93 VAL A C 1
ATOM 736 O O . VAL A 1 93 ? 12.731 -13.919 -5.844 1.00 95.56 93 VAL A O 1
ATOM 739 N N . HIS A 1 94 ? 11.702 -13.477 -7.781 1.00 94.06 94 HIS A N 1
ATOM 740 C CA . HIS A 1 94 ? 12.937 -13.203 -8.514 1.00 94.06 94 HIS A CA 1
ATOM 741 C C . HIS A 1 94 ? 13.758 -12.056 -7.903 1.00 94.06 94 HIS A C 1
ATOM 743 O O . HIS A 1 94 ? 14.982 -12.169 -7.792 1.00 94.06 94 HIS A O 1
ATOM 749 N N . LEU A 1 95 ? 13.099 -10.972 -7.477 1.00 92.75 95 LEU A N 1
ATOM 750 C CA . LEU A 1 95 ? 13.765 -9.862 -6.790 1.00 92.75 95 LEU A CA 1
ATOM 751 C C . LEU A 1 95 ? 14.372 -10.301 -5.451 1.00 92.75 95 LEU A C 1
ATOM 753 O O . LEU A 1 95 ? 15.488 -9.898 -5.137 1.00 92.75 95 LEU A O 1
ATOM 757 N N . LEU A 1 96 ? 13.669 -11.144 -4.689 1.00 93.31 96 LEU A N 1
ATOM 758 C CA . LEU A 1 96 ? 14.149 -11.698 -3.417 1.00 93.31 96 LEU A CA 1
ATOM 759 C C . LEU A 1 96 ? 15.335 -12.659 -3.593 1.00 93.31 96 LEU A C 1
ATOM 761 O O . LEU A 1 96 ? 16.252 -12.653 -2.774 1.00 93.31 96 LEU A O 1
ATOM 765 N N . ASP A 1 97 ? 15.337 -13.453 -4.664 1.00 92.75 97 ASP A N 1
ATOM 766 C CA . ASP A 1 97 ? 16.403 -14.414 -4.977 1.00 92.75 97 ASP A CA 1
ATOM 767 C C . ASP A 1 97 ? 17.658 -13.752 -5.572 1.00 92.75 97 ASP A C 1
ATOM 769 O O . ASP A 1 97 ? 18.699 -14.397 -5.735 1.00 92.75 97 ASP A O 1
ATOM 773 N N . THR A 1 98 ? 17.586 -12.461 -5.900 1.00 90.25 98 THR A N 1
ATOM 774 C CA . THR A 1 98 ? 18.702 -11.725 -6.487 1.00 90.25 98 THR A CA 1
ATOM 775 C C . THR A 1 98 ? 19.385 -10.866 -5.424 1.00 90.25 98 THR A C 1
ATOM 777 O O . THR A 1 98 ? 18.818 -9.905 -4.909 1.00 90.25 98 THR A O 1
ATOM 780 N N . ALA A 1 99 ? 20.636 -11.207 -5.108 1.00 88.50 99 ALA A N 1
ATOM 781 C CA . ALA A 1 99 ? 21.418 -10.527 -4.078 1.00 88.50 99 ALA A CA 1
ATOM 782 C C . ALA A 1 99 ? 21.548 -9.012 -4.327 1.00 88.50 99 ALA A C 1
ATOM 784 O O . ALA A 1 99 ? 21.665 -8.566 -5.470 1.00 88.50 99 ALA A O 1
ATOM 785 N N . ASP A 1 100 ? 21.549 -8.248 -3.230 1.00 86.88 100 ASP A N 1
ATOM 786 C CA . ASP A 1 100 ? 21.774 -6.797 -3.184 1.00 86.88 100 ASP A CA 1
ATOM 787 C C . ASP A 1 100 ? 20.821 -5.961 -4.058 1.00 86.88 100 ASP A C 1
ATOM 789 O O . ASP A 1 100 ? 21.146 -4.844 -4.462 1.00 86.88 100 ASP A O 1
ATOM 793 N N . ARG A 1 101 ? 19.620 -6.482 -4.356 1.00 85.62 101 ARG A N 1
ATOM 794 C CA . ARG A 1 101 ? 18.641 -5.771 -5.192 1.00 85.62 101 ARG A CA 1
ATOM 795 C C . ARG A 1 101 ? 17.957 -4.602 -4.525 1.00 85.62 101 ARG A C 1
ATOM 797 O O . ARG A 1 101 ? 17.633 -3.623 -5.193 1.00 85.62 101 ARG A O 1
ATOM 804 N N . PHE A 1 102 ? 17.699 -4.727 -3.236 1.00 87.75 102 PHE A N 1
ATOM 805 C CA . PHE A 1 102 ? 17.053 -3.695 -2.453 1.00 87.75 102 PHE A CA 1
ATOM 806 C C . PHE A 1 102 ? 17.514 -3.784 -1.004 1.00 87.75 102 PHE A C 1
ATOM 808 O O . PHE A 1 102 ? 18.006 -4.812 -0.537 1.00 87.75 102 PHE A O 1
ATOM 815 N N . ASP A 1 103 ? 17.344 -2.681 -0.289 1.00 87.06 103 ASP A N 1
ATOM 816 C CA . ASP A 1 103 ? 17.595 -2.617 1.143 1.00 87.06 103 ASP A CA 1
ATOM 817 C C . ASP A 1 103 ? 16.554 -3.462 1.896 1.00 87.06 103 ASP A C 1
ATOM 819 O O . ASP A 1 103 ? 15.370 -3.144 1.887 1.00 87.06 103 ASP A O 1
ATOM 823 N N . ALA A 1 104 ? 16.972 -4.520 2.589 1.00 89.38 104 ALA A N 1
ATOM 824 C CA . ALA A 1 104 ? 16.059 -5.396 3.324 1.00 89.38 104 ALA A CA 1
ATOM 825 C C . ALA A 1 104 ? 15.633 -4.865 4.714 1.00 89.38 104 ALA A C 1
ATOM 827 O O . ALA A 1 104 ? 14.984 -5.596 5.461 1.00 89.38 104 ALA A O 1
ATOM 828 N N . THR A 1 105 ? 15.968 -3.621 5.089 1.00 89.38 105 THR A N 1
ATOM 829 C CA . THR A 1 105 ? 15.609 -3.029 6.398 1.00 89.38 105 THR A CA 1
ATOM 830 C C . THR A 1 105 ? 14.097 -3.041 6.663 1.00 89.38 105 THR A C 1
ATOM 832 O O . THR A 1 105 ? 13.668 -3.343 7.777 1.00 89.38 105 THR A O 1
ATOM 835 N N . TYR A 1 106 ? 13.288 -2.774 5.633 1.00 90.50 106 TYR A N 1
ATOM 836 C CA . TYR A 1 106 ? 11.830 -2.924 5.656 1.00 90.50 106 TYR A CA 1
ATOM 837 C C . TYR A 1 106 ? 11.413 -3.907 4.555 1.00 90.50 106 TYR A C 1
ATOM 839 O O . TYR A 1 106 ? 11.094 -3.460 3.459 1.00 90.50 106 TYR A O 1
ATOM 847 N N . PRO A 1 107 ? 11.440 -5.234 4.791 1.00 91.62 107 PRO A N 1
ATOM 848 C CA . PRO A 1 107 ? 11.469 -6.225 3.712 1.00 91.62 107 PRO A CA 1
ATOM 849 C C . PRO A 1 107 ? 10.326 -6.096 2.702 1.00 91.62 107 PRO A C 1
ATOM 851 O O . PRO A 1 107 ? 10.578 -5.952 1.512 1.00 91.62 107 PRO A O 1
ATOM 854 N N . GLU A 1 108 ? 9.077 -6.099 3.171 1.00 94.44 108 GLU A N 1
ATOM 855 C CA . GLU A 1 108 ? 7.901 -5.997 2.299 1.00 94.44 108 GLU A CA 1
ATOM 856 C C . GLU A 1 108 ? 7.813 -4.622 1.631 1.00 94.44 108 GLU A C 1
ATOM 858 O O . GLU A 1 108 ? 7.667 -4.518 0.416 1.00 94.44 108 GLU A O 1
ATOM 863 N N . GLN A 1 109 ? 7.976 -3.555 2.413 1.00 94.44 109 GLN A N 1
ATOM 864 C CA . GLN A 1 109 ? 7.893 -2.188 1.912 1.00 94.44 109 GLN A CA 1
ATOM 865 C C . GLN A 1 109 ? 8.969 -1.884 0.873 1.00 94.44 109 GLN A C 1
ATOM 867 O O . GLN A 1 109 ? 8.671 -1.330 -0.181 1.00 94.44 109 GLN A O 1
ATOM 872 N N . ASN A 1 110 ? 10.212 -2.271 1.132 1.00 93.94 110 ASN A N 1
ATOM 873 C CA . ASN A 1 110 ? 11.324 -2.022 0.229 1.00 93.94 110 ASN A CA 1
ATOM 874 C C . ASN A 1 110 ? 11.275 -2.932 -1.000 1.00 93.94 110 ASN A C 1
ATOM 876 O O . ASN A 1 110 ? 11.655 -2.484 -2.078 1.00 93.94 110 ASN A O 1
ATOM 880 N N . LEU A 1 111 ? 10.741 -4.152 -0.882 1.00 95.00 111 LEU A N 1
ATOM 881 C CA . LEU A 1 111 ? 10.440 -4.994 -2.039 1.00 95.00 111 LEU A CA 1
ATOM 882 C C . LEU A 1 111 ? 9.413 -4.321 -2.959 1.00 95.00 111 LEU A C 1
ATOM 884 O O . LEU A 1 111 ? 9.657 -4.209 -4.158 1.00 95.00 111 LEU A O 1
ATOM 888 N N . LEU A 1 112 ? 8.298 -3.824 -2.409 1.00 95.44 112 LEU A N 1
ATOM 889 C CA . LEU A 1 112 ? 7.278 -3.118 -3.192 1.00 95.44 112 LEU A CA 1
ATOM 890 C C . LEU A 1 112 ? 7.840 -1.838 -3.823 1.00 95.44 112 LEU A C 1
ATOM 892 O O . LEU A 1 112 ? 7.620 -1.599 -5.008 1.00 95.44 112 LEU A O 1
ATOM 896 N N . ASN A 1 113 ? 8.617 -1.054 -3.072 1.00 93.56 113 ASN A N 1
ATOM 897 C CA . ASN A 1 113 ? 9.271 0.151 -3.587 1.00 93.56 113 ASN A CA 1
ATOM 898 C C . ASN A 1 113 ? 10.343 -0.154 -4.642 1.00 93.56 113 ASN A C 1
ATOM 900 O O . ASN A 1 113 ? 10.551 0.655 -5.536 1.00 93.56 113 ASN A O 1
ATOM 904 N N . CYS A 1 114 ? 10.998 -1.316 -4.586 1.00 91.69 114 CYS A N 1
ATOM 905 C CA . CYS A 1 114 ? 11.916 -1.781 -5.625 1.00 91.69 114 CYS A CA 1
ATOM 906 C C . CYS A 1 114 ? 11.163 -2.207 -6.896 1.00 91.69 114 CYS A C 1
ATOM 908 O O . CYS A 1 114 ? 11.507 -1.771 -7.993 1.00 91.69 114 CYS A O 1
ATOM 910 N N . ALA A 1 115 ? 10.112 -3.016 -6.750 1.00 92.94 115 ALA A N 1
ATOM 911 C CA . ALA A 1 115 ? 9.345 -3.555 -7.870 1.00 92.94 115 ALA A CA 1
ATOM 912 C C . ALA A 1 115 ? 8.517 -2.485 -8.600 1.00 92.94 115 ALA A C 1
ATOM 914 O O . ALA A 1 115 ? 8.380 -2.526 -9.822 1.00 92.94 115 ALA A O 1
ATOM 915 N N . HIS A 1 116 ? 7.966 -1.525 -7.855 1.00 93.81 116 HIS A N 1
ATOM 916 C CA . HIS A 1 116 ? 6.969 -0.576 -8.348 1.00 93.81 116 HIS A CA 1
ATOM 917 C C . HIS A 1 116 ? 7.456 0.868 -8.400 1.00 93.81 116 HIS A C 1
ATOM 919 O O . HIS A 1 116 ? 6.638 1.784 -8.339 1.00 93.81 116 HIS A O 1
ATOM 925 N N . ARG A 1 117 ? 8.765 1.100 -8.534 1.00 88.81 117 ARG A N 1
ATOM 926 C CA . ARG A 1 117 ? 9.321 2.454 -8.674 1.00 88.81 117 ARG A CA 1
ATOM 927 C C . ARG A 1 117 ? 8.571 3.269 -9.734 1.00 88.81 117 ARG A C 1
ATOM 929 O O . ARG A 1 117 ? 8.200 2.734 -10.780 1.00 88.81 117 ARG A O 1
ATOM 936 N N . VAL A 1 118 ? 8.408 4.575 -9.508 1.00 84.31 118 VAL A N 1
ATOM 937 C CA . VAL A 1 118 ? 7.747 5.483 -10.472 1.00 84.31 118 VAL A CA 1
ATOM 938 C C . VAL A 1 118 ? 8.440 5.555 -11.835 1.00 84.31 118 VAL A C 1
ATOM 940 O O . VAL A 1 118 ? 7.786 5.832 -12.837 1.00 84.31 118 VAL A O 1
ATOM 943 N N . ASP A 1 119 ? 9.749 5.300 -11.884 1.00 83.25 119 ASP A N 1
ATOM 944 C CA . ASP A 1 119 ? 10.551 5.223 -13.110 1.00 83.25 119 ASP A CA 1
ATOM 945 C C . ASP A 1 119 ? 10.613 3.804 -13.710 1.00 83.25 119 ASP A C 1
ATOM 947 O O . ASP A 1 119 ? 11.217 3.598 -14.766 1.00 83.25 119 ASP A O 1
ATOM 951 N N . GLY A 1 120 ? 9.973 2.831 -13.056 1.00 87.25 120 GLY A N 1
ATOM 952 C CA . GLY A 1 120 ? 9.913 1.434 -13.462 1.00 87.25 120 GLY A CA 1
ATOM 953 C C . GLY A 1 120 ? 8.808 1.128 -14.474 1.00 87.25 120 GLY A C 1
ATOM 954 O O . GLY A 1 120 ? 8.098 1.999 -14.975 1.00 87.25 120 GLY A O 1
ATOM 955 N N . ARG A 1 121 ? 8.652 -0.163 -14.789 1.00 91.69 121 ARG A N 1
ATOM 956 C CA . ARG A 1 121 ? 7.665 -0.639 -15.776 1.00 91.69 121 ARG A CA 1
ATOM 957 C C . ARG A 1 121 ? 6.258 -0.818 -15.211 1.00 91.69 121 ARG A C 1
ATOM 959 O O . ARG A 1 121 ? 5.300 -0.856 -15.978 1.00 91.69 121 ARG A O 1
ATOM 966 N N . ILE A 1 122 ? 6.145 -0.943 -13.896 1.00 94.12 122 ILE A N 1
ATOM 967 C CA . ILE A 1 122 ? 4.887 -1.175 -13.184 1.00 94.12 122 ILE A CA 1
ATOM 968 C C . ILE A 1 122 ? 4.750 -0.207 -11.999 1.00 94.12 122 ILE A C 1
ATOM 970 O O . ILE A 1 122 ? 4.603 -0.655 -10.867 1.00 94.12 122 ILE A O 1
ATOM 974 N N . PRO A 1 123 ? 4.804 1.120 -12.213 1.00 94.31 123 PRO A N 1
ATOM 975 C CA . PRO A 1 123 ? 4.761 2.094 -11.124 1.00 94.31 123 PRO A CA 1
ATOM 976 C C . PRO A 1 123 ? 3.506 1.954 -10.247 1.00 94.31 123 PRO A C 1
ATOM 978 O O . PRO A 1 123 ? 2.405 1.687 -10.749 1.00 94.31 123 PRO A O 1
ATOM 981 N N . TRP A 1 124 ? 3.657 2.143 -8.937 1.00 95.69 124 TRP A N 1
ATOM 982 C CA . TRP A 1 124 ? 2.524 2.214 -8.009 1.00 95.69 124 TRP A CA 1
ATOM 983 C C . TRP A 1 124 ? 1.730 3.519 -8.195 1.00 95.69 124 TRP A C 1
ATOM 985 O O . TRP A 1 124 ? 2.198 4.461 -8.838 1.00 95.69 124 TRP A O 1
ATOM 995 N N . ARG A 1 125 ? 0.505 3.579 -7.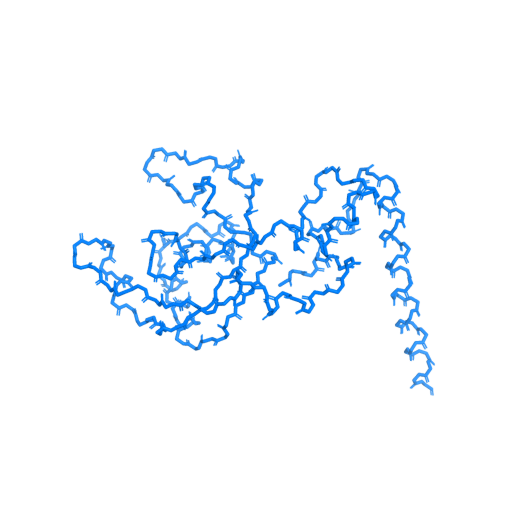656 1.00 94.94 125 ARG A N 1
ATOM 996 C CA . ARG A 1 125 ? -0.337 4.787 -7.676 1.00 94.94 125 ARG A CA 1
ATOM 997 C C . ARG A 1 125 ? -0.728 5.237 -6.269 1.00 94.94 125 ARG A C 1
ATOM 999 O O . ARG A 1 125 ? -1.133 4.426 -5.440 1.00 94.94 125 ARG A O 1
ATOM 1006 N N . GLU A 1 126 ? -0.665 6.538 -6.016 1.00 94.19 126 GLU A N 1
ATOM 1007 C CA . GLU A 1 126 ? -1.127 7.116 -4.754 1.00 94.19 126 GLU A CA 1
ATOM 1008 C C . GLU A 1 126 ? -2.651 6.975 -4.602 1.00 94.19 126 GLU A C 1
ATOM 1010 O O . GLU A 1 126 ? -3.427 7.362 -5.481 1.00 94.19 126 GLU A O 1
ATOM 1015 N N . LEU A 1 127 ? -3.070 6.402 -3.474 1.00 94.50 127 LEU A N 1
ATOM 1016 C CA . LEU A 1 127 ? -4.433 6.462 -2.964 1.00 94.50 127 LEU A CA 1
ATOM 1017 C C . LEU A 1 127 ? -4.688 7.853 -2.376 1.00 94.50 127 LEU A C 1
ATOM 1019 O O . LEU A 1 127 ? -3.826 8.425 -1.713 1.00 94.50 127 LEU A O 1
ATOM 1023 N N . GLY A 1 128 ? -5.902 8.373 -2.557 1.00 85.94 128 GLY A N 1
ATOM 1024 C CA . GLY A 1 128 ? -6.275 9.682 -2.021 1.00 85.94 128 GLY A CA 1
ATOM 1025 C C . GLY A 1 128 ? -6.095 9.816 -0.496 1.00 85.94 128 GLY A C 1
ATOM 1026 O O . GLY A 1 128 ? -6.053 8.821 0.238 1.00 85.94 128 GLY A O 1
ATOM 1027 N N . PRO A 1 129 ? -6.030 11.053 0.023 1.00 83.38 129 PRO A N 1
ATOM 1028 C CA . PRO A 1 129 ? -5.961 11.273 1.460 1.00 83.38 129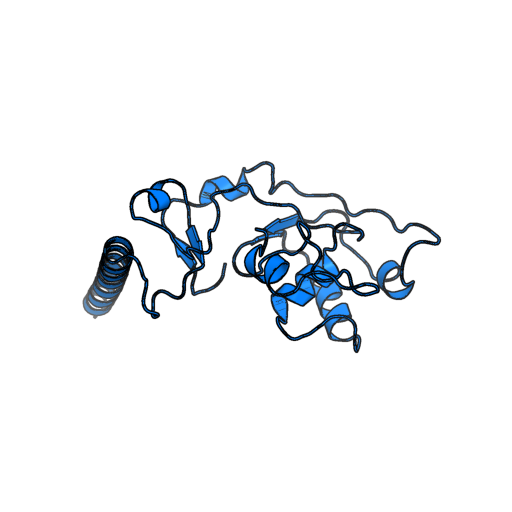 PRO A CA 1
ATOM 1029 C C . PRO A 1 129 ? -7.197 10.688 2.155 1.00 83.38 129 PRO A C 1
ATOM 1031 O O . PRO A 1 129 ? -8.313 10.759 1.642 1.00 83.38 129 PRO A O 1
ATOM 1034 N N . GLY A 1 130 ? -6.998 10.136 3.350 1.00 89.12 130 GLY A N 1
ATOM 1035 C CA . GLY A 1 130 ? -8.084 9.657 4.205 1.00 89.12 130 GLY A CA 1
ATOM 1036 C C . GLY A 1 130 ? -8.313 8.148 4.213 1.00 89.12 130 GLY A C 1
ATOM 1037 O O . GLY A 1 130 ? -8.989 7.662 5.115 1.00 89.12 130 GLY A O 1
ATOM 1038 N N . TRP A 1 131 ? -7.719 7.383 3.293 1.00 94.38 131 TRP A N 1
ATOM 1039 C CA . TRP A 1 131 ? -7.847 5.920 3.296 1.00 94.38 131 TRP A CA 1
ATOM 1040 C C . TRP A 1 131 ? -7.192 5.273 4.516 1.00 94.38 131 TRP A C 1
ATOM 1042 O O . TRP A 1 131 ? -7.843 4.514 5.236 1.00 94.38 131 TRP A O 1
ATOM 1052 N N . ASN A 1 132 ? -5.927 5.605 4.772 1.00 92.06 132 ASN A N 1
ATOM 1053 C CA . ASN A 1 132 ? -5.164 5.121 5.912 1.00 92.06 132 ASN A CA 1
ATOM 1054 C C . ASN A 1 132 ? -4.160 6.185 6.360 1.00 92.06 132 ASN A C 1
ATOM 1056 O O . ASN A 1 132 ? -3.386 6.687 5.549 1.00 92.06 132 ASN A O 1
ATOM 1060 N N . GLN A 1 133 ? -4.203 6.552 7.640 1.00 87.31 133 GLN A N 1
ATOM 1061 C CA . GLN A 1 133 ? -3.357 7.605 8.197 1.00 87.31 133 GLN A CA 1
ATOM 1062 C C . GLN A 1 133 ? -2.516 7.068 9.354 1.00 87.31 133 GLN A C 1
ATOM 1064 O O . GLN A 1 133 ? -3.027 6.378 10.232 1.00 87.31 133 GLN A O 1
ATOM 1069 N N . LYS A 1 134 ? -1.236 7.448 9.411 1.00 79.44 134 LYS A N 1
ATOM 1070 C CA . LYS A 1 134 ? -0.397 7.271 10.603 1.00 79.44 134 LYS A CA 1
ATOM 1071 C C . LYS A 1 134 ? -0.614 8.473 11.533 1.00 79.44 134 LYS A C 1
ATOM 1073 O O . LYS A 1 134 ? -0.216 9.589 11.171 1.00 79.44 134 LYS A O 1
ATOM 1078 N N . PRO A 1 135 ? -1.281 8.316 12.688 1.00 65.88 135 PRO A N 1
ATOM 1079 C CA . PRO A 1 135 ? -1.667 9.446 13.519 1.00 65.88 135 PRO A CA 1
ATOM 1080 C C . PRO A 1 135 ? -0.506 9.836 14.437 1.00 65.88 135 PRO A C 1
ATOM 1082 O O . PRO A 1 135 ? -0.449 9.429 15.591 1.00 65.88 135 PRO A O 1
ATOM 1085 N N . LEU A 1 136 ? 0.431 10.655 13.953 1.00 62.62 136 LEU A N 1
ATOM 1086 C CA . LEU A 1 136 ? 1.427 11.246 14.859 1.00 62.62 136 LEU A CA 1
ATOM 1087 C C . LEU A 1 136 ? 0.773 12.259 15.822 1.00 62.62 136 LEU A C 1
ATOM 1089 O O . LEU A 1 136 ? 1.257 12.430 16.939 1.00 62.62 136 LEU A O 1
ATOM 1093 N N . PHE A 1 137 ? -0.348 12.879 15.417 1.00 65.88 137 PHE A N 1
ATOM 1094 C CA . PHE A 1 137 ? -1.041 13.941 16.164 1.00 65.88 137 PHE A CA 1
ATOM 1095 C C . PHE A 1 137 ? -2.567 13.981 15.935 1.00 65.88 137 PHE A C 1
ATOM 1097 O O . PHE A 1 137 ? -3.147 15.062 15.935 1.00 65.88 137 PHE A O 1
ATOM 1104 N N . ALA A 1 138 ? -3.224 12.842 15.686 1.00 72.25 138 ALA A N 1
ATOM 1105 C CA . ALA A 1 138 ? -4.668 12.856 15.436 1.00 72.25 138 ALA A CA 1
ATOM 1106 C C . ALA A 1 138 ? -5.459 13.216 16.703 1.00 72.25 138 ALA A C 1
ATOM 1108 O O . ALA A 1 138 ? -5.222 12.662 17.776 1.00 72.25 138 ALA A O 1
ATOM 1109 N N . THR A 1 139 ? -6.427 14.110 16.545 1.00 82.75 139 THR A N 1
ATOM 1110 C CA . THR A 1 139 ? -7.464 14.424 17.529 1.00 82.75 139 THR A CA 1
ATOM 1111 C C . THR A 1 139 ? -8.729 13.609 17.252 1.00 82.75 139 THR A C 1
ATOM 1113 O O . THR A 1 139 ? -8.890 13.020 16.182 1.00 82.75 139 THR A O 1
ATOM 1116 N N . MET A 1 140 ? -9.683 13.615 18.187 1.00 84.88 140 MET A N 1
ATOM 1117 C CA . MET A 1 140 ? -10.999 12.993 17.975 1.00 84.88 140 MET A CA 1
ATOM 1118 C C . MET A 1 140 ? -11.760 13.557 16.766 1.00 84.88 140 MET A C 1
ATOM 1120 O O . MET A 1 140 ? -12.530 12.830 16.138 1.00 84.88 140 MET A O 1
ATOM 1124 N N . ASP A 1 141 ? -11.567 14.835 16.433 1.00 86.00 141 ASP A N 1
ATOM 1125 C CA . ASP A 1 141 ? -12.204 15.432 15.259 1.00 86.00 141 ASP A CA 1
ATOM 1126 C C . ASP A 1 141 ? -11.531 14.990 13.957 1.00 86.00 141 ASP A C 1
ATOM 1128 O O . ASP A 1 141 ? -12.229 14.781 12.963 1.00 86.00 141 ASP A O 1
ATOM 1132 N N . ASP A 1 142 ? -10.217 14.743 13.973 1.00 85.00 142 ASP A N 1
ATOM 1133 C CA . ASP A 1 142 ? -9.494 14.239 12.802 1.00 85.00 142 ASP A CA 1
ATOM 1134 C C . ASP A 1 142 ? -9.945 12.831 12.407 1.00 85.00 142 ASP A C 1
ATOM 1136 O O . ASP A 1 142 ? -10.007 12.524 11.218 1.00 85.00 142 ASP A O 1
ATOM 1140 N N . LEU A 1 143 ? -10.336 11.994 13.378 1.00 87.44 143 LEU A N 1
ATOM 1141 C CA . LEU A 1 143 ? -10.818 10.629 13.121 1.00 87.44 143 LEU A CA 1
ATOM 1142 C C . LEU A 1 143 ? -11.982 10.585 12.120 1.00 87.44 143 LEU A C 1
ATOM 1144 O O . LEU A 1 143 ? -12.119 9.619 11.376 1.00 87.44 143 LEU A O 1
ATOM 1148 N N . LYS A 1 144 ? -12.804 11.639 12.057 1.00 87.69 144 LYS A N 1
ATOM 1149 C CA . LYS A 1 144 ? -13.945 11.733 11.130 1.00 87.69 144 LYS A CA 1
ATOM 1150 C C . LYS A 1 144 ? -13.511 11.864 9.667 1.00 87.69 144 LYS A C 1
ATOM 1152 O O . LYS A 1 144 ? -14.286 11.538 8.771 1.00 87.69 144 LYS A O 1
ATOM 1157 N N . ASN A 1 145 ? -12.285 12.322 9.428 1.00 89.31 145 ASN A N 1
ATOM 1158 C CA . ASN A 1 145 ? -11.728 12.529 8.093 1.00 89.31 145 ASN A CA 1
ATOM 1159 C C . ASN A 1 145 ? -11.004 11.286 7.557 1.00 89.31 145 ASN A C 1
ATOM 1161 O O . ASN A 1 145 ? -10.587 11.272 6.400 1.00 89.31 145 ASN A O 1
ATOM 1165 N N . PHE A 1 146 ? -10.842 10.251 8.385 1.00 91.00 146 PHE A N 1
ATOM 1166 C CA . PHE A 1 146 ? -10.093 9.048 8.045 1.00 91.00 146 PHE A CA 1
ATOM 1167 C C . PHE A 1 146 ? -11.004 7.822 8.050 1.00 91.00 146 PHE A C 1
ATOM 1169 O O . PHE A 1 146 ? -11.851 7.656 8.929 1.00 91.00 146 PHE A O 1
ATOM 1176 N N . LYS A 1 147 ? -10.808 6.928 7.081 1.00 94.06 147 LYS A N 1
ATOM 1177 C CA . LYS A 1 147 ? -11.480 5.629 7.039 1.00 94.06 147 LYS A CA 1
ATOM 1178 C C . LYS A 1 147 ? -10.724 4.563 7.836 1.00 94.06 147 LYS A C 1
ATOM 1180 O O . LYS A 1 147 ? -11.353 3.664 8.390 1.00 94.06 147 LYS A O 1
ATOM 1185 N N . SER A 1 148 ? -9.399 4.672 7.945 1.00 93.00 148 SER A N 1
ATOM 1186 C CA . SER A 1 148 ? -8.586 3.800 8.797 1.00 93.00 148 SER A CA 1
ATOM 1187 C C . SER A 1 148 ? -7.317 4.484 9.311 1.00 93.00 148 SER A C 1
ATOM 1189 O O . SER A 1 148 ? -6.906 5.531 8.804 1.00 93.00 148 SER A O 1
ATOM 1191 N N . LEU A 1 149 ? -6.689 3.879 10.319 1.00 90.62 149 LEU A N 1
ATOM 1192 C CA . LEU A 1 149 ? -5.434 4.334 10.909 1.00 90.62 149 LEU A CA 1
ATOM 1193 C C . LEU A 1 149 ? -4.414 3.208 10.970 1.00 90.62 149 LEU A C 1
ATOM 1195 O O . LEU A 1 149 ? -4.752 2.117 11.412 1.00 90.62 149 LEU A O 1
ATOM 1199 N N . HIS A 1 150 ? -3.164 3.497 10.626 1.00 90.06 150 HIS A N 1
ATOM 1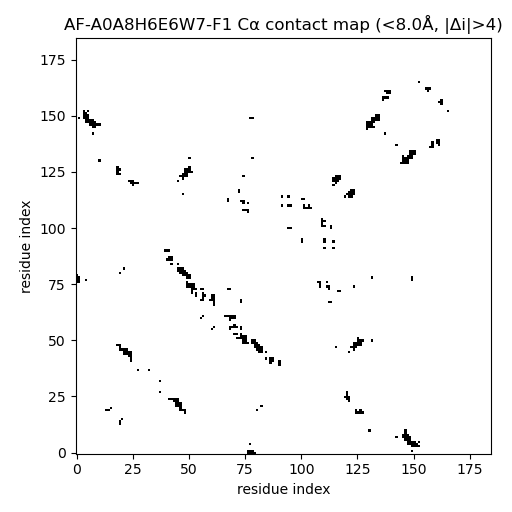200 C CA . HIS A 1 150 ? -2.033 2.612 10.895 1.00 90.06 150 HIS A CA 1
ATOM 1201 C C . HIS A 1 150 ? -1.442 2.997 12.254 1.00 90.06 150 HIS A C 1
ATOM 1203 O O . HIS A 1 150 ? -0.652 3.939 12.371 1.00 90.06 150 HIS A O 1
ATOM 1209 N N . GLN A 1 151 ? -1.897 2.311 13.302 1.00 85.62 151 GLN A N 1
ATOM 1210 C CA . GLN A 1 151 ? -1.573 2.630 14.685 1.00 85.62 151 GLN A CA 1
ATOM 1211 C C . GLN A 1 151 ? -1.480 1.355 15.514 1.00 85.62 151 GLN A C 1
ATOM 1213 O O . GLN A 1 151 ? -2.464 0.651 15.730 1.00 85.62 151 GLN A O 1
ATOM 1218 N N . LYS A 1 152 ? -0.309 1.155 16.122 1.00 86.00 152 LYS A N 1
ATOM 1219 C CA . LYS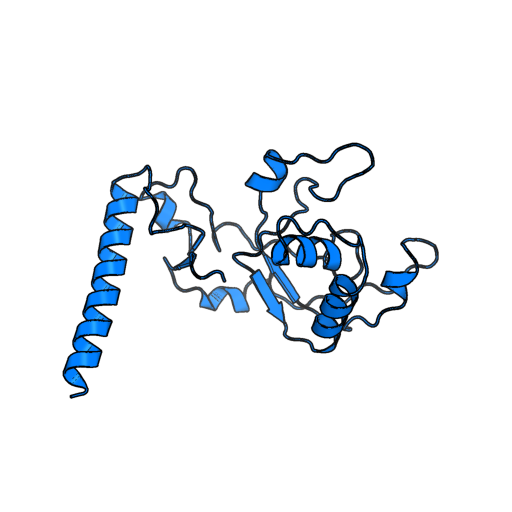 A 1 152 ? -0.104 0.165 17.182 1.00 86.00 152 LYS A CA 1
ATOM 1220 C C . LYS A 1 152 ? -0.971 0.537 18.382 1.00 86.00 152 LYS A C 1
ATOM 1222 O O . LYS A 1 152 ? -0.563 1.320 19.239 1.00 86.00 152 LYS A O 1
ATOM 1227 N N . TRP A 1 153 ? -2.189 0.009 18.417 1.00 81.06 153 TRP A N 1
ATOM 1228 C CA . TRP A 1 153 ? -3.221 0.334 19.405 1.00 81.06 153 TRP A CA 1
ATOM 1229 C C . TRP A 1 153 ? -2.878 -0.157 20.816 1.00 81.06 153 TRP A C 1
ATOM 1231 O O . TRP A 1 153 ? -3.432 0.330 21.796 1.00 81.06 153 TRP A O 1
ATOM 1241 N N . TRP A 1 154 ? -1.926 -1.084 20.929 1.00 83.94 154 TRP A N 1
ATOM 1242 C CA . TRP A 1 154 ? -1.364 -1.541 22.201 1.00 83.94 154 TRP A CA 1
ATOM 1243 C C . TRP A 1 154 ? -0.267 -0.620 22.762 1.00 83.94 154 TRP A C 1
ATOM 1245 O O . TRP A 1 154 ? 0.217 -0.858 23.869 1.00 83.94 154 TRP A O 1
ATOM 1255 N N . LEU A 1 155 ? 0.158 0.413 22.024 1.00 84.44 155 LEU A N 1
ATOM 1256 C CA . LEU A 1 155 ? 1.109 1.417 22.507 1.00 84.44 155 LEU A CA 1
ATOM 1257 C C . LEU A 1 155 ? 0.389 2.677 23.014 1.00 84.44 155 LEU A C 1
ATOM 1259 O O . LEU A 1 155 ? -0.725 2.963 22.578 1.00 84.44 155 LEU A O 1
ATOM 1263 N N . PRO A 1 156 ? 1.017 3.456 23.919 1.00 80.44 156 PRO A N 1
ATOM 1264 C CA . PRO A 1 156 ? 0.443 4.709 24.391 1.00 80.44 156 PRO A CA 1
ATOM 1265 C C . PRO A 1 156 ? 0.146 5.677 23.244 1.00 80.44 156 PRO A C 1
ATOM 1267 O O . PRO A 1 156 ? 1.007 5.942 22.404 1.00 80.44 156 PRO A O 1
ATOM 1270 N N . ILE A 1 157 ? -1.059 6.243 23.261 1.00 82.25 157 ILE A N 1
ATOM 1271 C CA . ILE A 1 157 ? -1.489 7.301 22.345 1.00 82.25 157 ILE A CA 1
ATOM 1272 C C . ILE A 1 157 ? -1.467 8.623 23.110 1.00 82.25 157 ILE A C 1
ATOM 1274 O O . ILE A 1 157 ? -1.863 8.689 24.275 1.00 82.25 157 ILE A O 1
ATOM 1278 N N . SER A 1 158 ? -0.935 9.665 22.471 1.00 81.12 158 SER A N 1
ATOM 1279 C CA . SER A 1 158 ? -0.751 10.982 23.087 1.00 81.12 158 SER A CA 1
ATOM 1280 C C . SER A 1 158 ? -2.085 11.653 23.419 1.00 81.12 158 SER A C 1
ATOM 1282 O O . SER A 1 158 ? -2.242 12.194 24.516 1.00 81.12 158 SER A O 1
ATOM 1284 N N . ASP A 1 159 ? -3.052 11.584 22.503 1.00 86.19 159 ASP A N 1
ATOM 1285 C CA . ASP A 1 159 ? -4.401 12.102 22.709 1.00 86.19 159 ASP A CA 1
ATOM 1286 C C . ASP A 1 159 ? -5.240 11.141 23.565 1.00 86.19 159 ASP A C 1
ATOM 1288 O O . ASP A 1 159 ? -5.493 9.989 23.203 1.00 86.19 159 ASP A O 1
ATOM 1292 N N . LYS A 1 160 ? -5.695 11.629 24.722 1.00 87.00 160 LYS A N 1
ATOM 1293 C CA . LYS A 1 160 ? -6.465 10.832 25.688 1.00 87.00 160 LYS A CA 1
ATOM 1294 C C . LYS A 1 160 ? -7.876 10.492 25.217 1.00 87.00 160 LYS A C 1
ATOM 1296 O O . LYS A 1 160 ? -8.417 9.472 25.647 1.00 87.00 160 LYS A O 1
ATOM 1301 N N . GLY A 1 161 ? -8.466 11.319 24.358 1.00 87.25 161 GLY A N 1
ATOM 1302 C CA . GLY A 1 161 ? -9.755 11.037 23.736 1.00 87.25 161 GLY A CA 1
ATOM 1303 C C . GLY A 1 161 ? -9.638 9.867 22.768 1.00 87.25 161 GLY A C 1
ATOM 1304 O O . GLY A 1 161 ? -10.384 8.897 22.896 1.00 87.25 161 GLY A O 1
ATOM 1305 N N . VAL A 1 162 ? -8.642 9.913 21.879 1.00 86.12 162 VAL A N 1
ATOM 1306 C CA . VAL A 1 162 ? -8.353 8.838 20.916 1.00 86.12 162 VAL A CA 1
ATOM 1307 C C . VAL A 1 162 ? -7.965 7.544 21.635 1.00 86.12 162 VAL A C 1
ATOM 1309 O O . VAL A 1 162 ? -8.481 6.479 21.300 1.00 86.12 162 VAL A O 1
ATOM 1312 N N . GLU A 1 163 ? -7.124 7.626 22.674 1.00 87.19 163 GLU A N 1
ATOM 1313 C CA . GLU A 1 163 ? -6.764 6.465 23.501 1.00 87.19 163 GLU A CA 1
ATOM 1314 C C . GLU A 1 163 ? -8.009 5.801 24.111 1.00 87.19 163 GLU A C 1
ATOM 1316 O O . GLU A 1 163 ? -8.166 4.581 24.044 1.00 87.19 163 GLU A O 1
ATOM 1321 N N . SER A 1 164 ? -8.907 6.601 24.692 1.00 89.56 164 SER A N 1
ATOM 1322 C CA . SER A 1 164 ? -10.139 6.094 25.309 1.00 89.56 164 SER A CA 1
ATOM 1323 C C . SER A 1 164 ? -11.075 5.478 24.271 1.00 89.56 164 SER A C 1
ATOM 1325 O O . SER A 1 164 ? -11.654 4.423 24.517 1.00 89.56 164 SER A O 1
ATOM 1327 N N . TYR A 1 165 ? -11.190 6.103 23.098 1.00 87.94 165 TYR A N 1
ATOM 1328 C CA . TYR A 1 165 ? -11.992 5.586 21.996 1.00 87.94 165 TYR A CA 1
ATOM 1329 C C . TYR A 1 165 ? -11.511 4.198 21.548 1.00 87.94 165 TYR A C 1
ATOM 1331 O O . TYR A 1 165 ? -12.315 3.269 21.515 1.00 87.94 165 TYR A O 1
ATOM 1339 N N . PHE A 1 166 ? -10.211 4.005 21.293 1.00 87.62 166 PHE A N 1
ATOM 1340 C CA . PHE A 1 166 ? -9.711 2.686 20.878 1.00 87.62 166 PHE A CA 1
ATOM 1341 C C . PHE A 1 166 ? -9.851 1.629 21.966 1.00 87.62 166 PHE A C 1
ATOM 1343 O O . PHE A 1 166 ? -10.224 0.501 21.658 1.00 87.62 166 PHE A O 1
ATOM 1350 N N . ARG A 1 167 ? -9.607 1.978 23.236 1.00 88.19 167 ARG A N 1
ATOM 1351 C CA . ARG A 1 167 ? -9.820 1.041 24.350 1.00 88.19 167 ARG A CA 1
ATOM 1352 C C . ARG A 1 167 ? -11.266 0.551 24.405 1.00 88.19 167 ARG A C 1
ATOM 1354 O O . ARG A 1 167 ? -11.475 -0.644 24.582 1.00 88.19 167 ARG A O 1
ATOM 1361 N N . ASN A 1 168 ? -12.234 1.444 24.204 1.00 89.44 168 ASN A N 1
ATOM 1362 C CA . ASN A 1 168 ? -13.648 1.075 24.188 1.00 89.44 168 ASN A CA 1
ATOM 1363 C C . ASN A 1 168 ? -13.976 0.143 23.012 1.00 89.44 168 ASN A C 1
ATOM 1365 O O . ASN A 1 168 ? -14.598 -0.891 23.224 1.00 89.44 168 ASN A O 1
ATOM 1369 N N . VAL A 1 169 ? -13.503 0.454 21.798 1.00 86.69 169 VAL A N 1
ATOM 1370 C CA . VAL A 1 169 ? -13.733 -0.390 20.607 1.00 86.69 169 VAL A CA 1
ATOM 1371 C C . VAL A 1 169 ? -13.122 -1.786 20.776 1.00 86.69 169 VAL A C 1
ATOM 1373 O O . VAL A 1 169 ? -13.758 -2.788 20.451 1.00 86.69 169 VAL A O 1
ATOM 1376 N N . ILE A 1 170 ? -11.904 -1.876 21.320 1.00 87.94 170 ILE A N 1
ATOM 1377 C CA . ILE A 1 170 ? -11.257 -3.163 21.614 1.00 87.94 170 ILE A CA 1
ATOM 1378 C C . ILE A 1 170 ? -12.081 -3.946 22.637 1.00 87.94 170 ILE A C 1
ATOM 1380 O O . ILE A 1 170 ? -12.349 -5.125 22.427 1.00 87.94 170 ILE A O 1
ATOM 1384 N N . GLN A 1 171 ? -12.533 -3.291 23.709 1.00 90.69 171 GLN A N 1
ATOM 1385 C CA . GLN A 1 171 ? -13.349 -3.931 24.736 1.00 90.69 171 GLN A CA 1
ATOM 1386 C C . GLN A 1 171 ? -14.686 -4.444 24.179 1.00 90.69 171 GLN A C 1
ATOM 1388 O O . GLN A 1 171 ? -15.113 -5.541 24.539 1.00 90.69 171 GLN A O 1
ATOM 1393 N N . GLU A 1 172 ? -15.345 -3.690 23.297 1.00 90.38 172 GLU A N 1
ATOM 1394 C CA . GLU A 1 172 ? -16.565 -4.128 22.607 1.00 90.38 172 GLU A CA 1
ATOM 1395 C C . GLU A 1 172 ? -16.311 -5.385 21.765 1.00 90.38 172 GLU A C 1
ATOM 1397 O O . GLU A 1 172 ? -17.064 -6.357 21.859 1.00 90.38 172 GLU A O 1
ATOM 1402 N N . MET A 1 173 ? -15.218 -5.400 20.995 1.00 89.69 173 MET A N 1
ATOM 1403 C CA . MET A 1 173 ? -14.812 -6.551 20.188 1.00 89.69 173 MET A CA 1
ATOM 1404 C C . MET A 1 173 ? -14.508 -7.781 21.059 1.00 89.69 173 MET A C 1
ATOM 1406 O O . MET A 1 173 ? -15.013 -8.870 20.789 1.00 89.69 17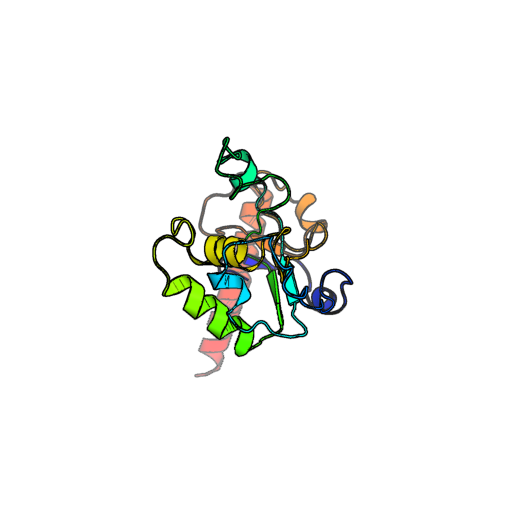3 MET A O 1
ATOM 1410 N N . GLU A 1 174 ? -13.699 -7.620 22.108 1.00 91.19 174 GLU A N 1
ATOM 1411 C CA . GLU A 1 174 ? -13.345 -8.701 23.034 1.00 91.19 174 GLU A CA 1
ATOM 1412 C C . GLU A 1 174 ? -14.583 -9.270 23.734 1.00 91.19 174 GLU A C 1
ATOM 1414 O O . GLU A 1 174 ? -14.732 -10.489 23.820 1.00 91.19 174 GLU A O 1
ATOM 1419 N N . THR A 1 175 ? -15.502 -8.402 24.169 1.00 93.62 175 THR A N 1
ATOM 1420 C CA . THR A 1 175 ? -16.769 -8.809 24.794 1.00 93.62 175 THR A CA 1
ATOM 1421 C C . THR A 1 175 ? -17.621 -9.613 23.816 1.00 93.62 175 THR A C 1
ATOM 1423 O O . THR A 1 175 ? -18.098 -10.691 24.161 1.00 93.62 175 THR A O 1
ATOM 1426 N N . PHE A 1 176 ? -17.755 -9.149 22.570 1.00 93.06 176 PHE A N 1
ATOM 1427 C CA . PHE A 1 176 ? -18.503 -9.866 21.538 1.00 93.06 176 PHE A CA 1
ATOM 1428 C C . PHE A 1 176 ? -17.957 -11.281 21.299 1.00 93.06 176 PHE A C 1
ATOM 1430 O O . PHE A 1 176 ? -18.730 -12.240 21.247 1.00 93.06 176 PHE A O 1
ATOM 1437 N N . PHE A 1 177 ? -16.635 -11.430 21.157 1.00 91.12 177 PHE A N 1
ATOM 1438 C CA . PHE A 1 177 ? -16.025 -12.744 20.943 1.00 91.12 177 PHE A CA 1
ATOM 1439 C C . PHE A 1 177 ? -16.143 -13.642 22.175 1.00 91.12 177 PHE A C 1
ATOM 1441 O O . PHE A 1 177 ? -16.457 -14.821 22.025 1.00 91.12 177 PHE A O 1
ATOM 1448 N N . HIS A 1 178 ? -15.972 -13.087 23.377 1.00 93.25 178 HIS A N 1
ATOM 1449 C CA . HIS A 1 178 ? -16.174 -13.818 24.625 1.00 93.25 178 HIS A CA 1
ATOM 1450 C C . HIS A 1 178 ? -17.600 -14.375 24.735 1.00 93.25 178 HIS A C 1
ATOM 1452 O O . HIS A 1 178 ? -17.787 -15.565 24.987 1.00 93.25 178 HIS A O 1
ATOM 1458 N N . ASP A 1 179 ? -18.608 -13.538 24.491 1.00 93.50 179 ASP A N 1
ATOM 1459 C CA . ASP A 1 179 ? -20.014 -13.931 24.580 1.00 93.50 179 ASP A CA 1
ATOM 1460 C C . ASP A 1 179 ? -20.389 -14.949 23.499 1.00 93.50 179 ASP A C 1
ATOM 1462 O O . ASP A 1 179 ? -21.056 -15.943 23.787 1.00 93.50 179 ASP A O 1
ATOM 1466 N N . ARG A 1 180 ? -19.924 -14.748 22.258 1.00 90.75 180 ARG A N 1
ATOM 1467 C CA . ARG A 1 180 ? -20.141 -15.693 21.153 1.00 90.75 180 ARG A CA 1
ATOM 1468 C C . ARG A 1 180 ? -19.585 -17.077 21.481 1.00 90.75 180 ARG A C 1
ATOM 1470 O O . ARG A 1 180 ? -20.260 -18.074 21.233 1.00 90.75 180 ARG A O 1
ATOM 1477 N N . ASP A 1 181 ? -18.371 -17.134 22.018 1.00 89.25 181 ASP A N 1
ATOM 1478 C CA . ASP A 1 181 ? -17.694 -18.396 22.309 1.00 89.25 181 ASP A CA 1
ATOM 1479 C C . ASP A 1 181 ? -18.333 -19.109 23.518 1.00 89.25 181 ASP A C 1
ATOM 1481 O O . ASP A 1 181 ? -18.411 -20.336 23.532 1.00 89.25 181 ASP A O 1
ATOM 1485 N N . ASN A 1 182 ? -18.887 -18.360 24.480 1.00 80.19 182 ASN A N 1
ATOM 1486 C CA . ASN A 1 182 ? -19.658 -18.912 25.601 1.00 80.19 182 ASN A CA 1
ATOM 1487 C C . ASN A 1 182 ? -21.075 -19.377 25.214 1.00 80.19 182 ASN A C 1
ATOM 1489 O O . ASN A 1 182 ? -21.628 -20.249 25.878 1.00 80.19 182 ASN A O 1
ATOM 1493 N N . LEU A 1 183 ? -21.677 -18.806 24.164 1.00 72.31 183 LEU A N 1
ATOM 1494 C CA . LEU A 1 183 ? -22.982 -19.222 23.625 1.00 72.31 183 LEU A CA 1
ATOM 1495 C C . LEU A 1 183 ? -22.897 -20.458 22.711 1.00 72.31 183 LEU A C 1
ATOM 1497 O O . LEU A 1 183 ? -23.928 -21.024 22.352 1.00 72.31 183 LEU A O 1
ATOM 1501 N N . ALA A 1 184 ? -21.689 -20.859 22.308 1.00 58.47 184 ALA A N 1
ATOM 1502 C CA . ALA A 1 184 ? -21.436 -22.009 21.440 1.00 58.47 184 ALA A CA 1
ATOM 1503 C C . ALA A 1 184 ? -21.185 -23.331 22.205 1.00 58.47 184 ALA A C 1
ATOM 1505 O O . ALA A 1 184 ? -20.811 -24.328 21.581 1.00 58.47 184 ALA A O 1
ATOM 1506 N N . ILE A 1 185 ? -21.393 -23.339 23.530 1.00 48.78 185 ILE A N 1
ATOM 1507 C CA . ILE A 1 185 ? -21.282 -24.494 24.445 1.00 48.78 185 ILE A CA 1
ATOM 1508 C C . ILE A 1 185 ? -22.678 -24.875 24.946 1.00 48.78 185 ILE A C 1
ATOM 1510 O O . ILE A 1 185 ? -22.965 -26.092 25.007 1.00 48.78 185 ILE A O 1
#

Foldseek 3Di:
DDPLKDFLADQVCVCVDPLFDKDAFAQDDPPDDDVVLNPQDDDRIKAKEAAAPQVQCVVPPADVPGCLSPPPWFGDPRDIDIDDDPSVVVSLVVCVPDPPQWDCPPPRRGSCSSQATPPHRHHHTYDDPAAEEACPPDDPVNSVSHRMYNHPLVDDDPHPVVNVVSVVVVVVVVVVVVVVVVVVD